Protein AF-A0A932CD15-F1 (afdb_monomer_lite)

Structure (mmCIF, N/CA/C/O backbone):
data_AF-A0A932CD15-F1
#
_entry.id   AF-A0A932CD15-F1
#
loop_
_atom_site.group_PDB
_atom_site.id
_atom_site.type_symbol
_atom_site.label_atom_id
_atom_site.label_alt_id
_atom_site.label_comp_id
_atom_site.label_asym_id
_atom_site.label_entity_id
_atom_site.label_seq_id
_atom_site.pdbx_PDB_ins_code
_atom_site.Cartn_x
_atom_site.Cartn_y
_atom_site.Cartn_z
_atom_site.occupancy
_atom_site.B_iso_or_equiv
_atom_site.auth_seq_id
_atom_site.auth_comp_id
_atom_site.auth_asym_id
_atom_site.auth_atom_id
_atom_site.pdbx_PDB_model_num
ATOM 1 N N . LEU A 1 1 ? 64.726 -9.327 -39.848 1.00 67.88 1 LEU A N 1
ATOM 2 C CA . LEU A 1 1 ? 63.959 -8.666 -38.763 1.00 67.88 1 LEU A CA 1
ATOM 3 C C . LEU A 1 1 ? 62.855 -7.753 -39.312 1.00 67.88 1 LEU A C 1
ATOM 5 O O . LEU A 1 1 ? 61.701 -8.029 -39.027 1.00 67.88 1 LEU A O 1
ATOM 9 N N . LEU A 1 2 ? 63.154 -6.769 -40.173 1.00 66.94 2 LEU A N 1
ATOM 10 C CA . LEU A 1 2 ? 62.148 -5.853 -40.757 1.00 66.94 2 LEU A CA 1
ATOM 11 C C . LEU A 1 2 ? 61.015 -6.560 -41.541 1.00 66.94 2 LEU A C 1
ATOM 13 O O . LEU A 1 2 ? 59.841 -6.285 -41.324 1.00 66.94 2 LEU A O 1
ATOM 17 N N . TRP A 1 3 ? 61.354 -7.533 -42.392 1.00 62.06 3 TRP A N 1
ATOM 18 C CA . TRP A 1 3 ? 60.381 -8.280 -43.210 1.00 62.06 3 TRP A CA 1
ATOM 19 C C . TRP A 1 3 ? 59.459 -9.218 -42.416 1.00 62.06 3 TRP A C 1
ATOM 21 O O . TRP A 1 3 ? 58.308 -9.437 -42.795 1.00 62.06 3 TRP A O 1
ATOM 31 N N . VAL A 1 4 ? 59.943 -9.732 -41.283 1.00 78.19 4 VAL A N 1
ATOM 32 C CA . VAL A 1 4 ? 59.133 -10.543 -40.361 1.00 78.19 4 VAL A CA 1
ATOM 33 C C . VAL A 1 4 ? 58.141 -9.644 -39.619 1.00 78.19 4 VAL A C 1
ATOM 35 O O . VAL A 1 4 ? 56.977 -10.004 -39.497 1.00 78.19 4 VAL A O 1
ATOM 38 N N . GLY A 1 5 ? 58.559 -8.434 -39.225 1.00 79.25 5 GLY A N 1
ATOM 39 C CA . GLY A 1 5 ? 57.670 -7.438 -38.617 1.00 79.25 5 GLY A CA 1
ATOM 40 C C . GLY A 1 5 ? 56.534 -6.994 -39.544 1.00 79.25 5 GLY A C 1
ATOM 41 O O . GLY A 1 5 ? 55.386 -6.939 -39.114 1.00 79.25 5 GLY A O 1
ATOM 42 N N . ILE A 1 6 ? 56.825 -6.762 -40.830 1.00 79.00 6 ILE A N 1
ATOM 43 C CA . ILE A 1 6 ? 55.806 -6.403 -41.835 1.00 79.00 6 ILE A CA 1
ATOM 44 C C . ILE A 1 6 ? 54.829 -7.564 -42.072 1.00 79.00 6 ILE A C 1
ATOM 46 O O . ILE A 1 6 ? 53.623 -7.345 -42.163 1.00 79.00 6 ILE A O 1
ATOM 50 N N . SER A 1 7 ? 55.327 -8.804 -42.110 1.00 78.81 7 SER A N 1
ATOM 51 C CA . SER A 1 7 ? 54.476 -9.989 -42.287 1.00 78.81 7 SER A CA 1
ATOM 52 C C . SER A 1 7 ? 53.546 -10.213 -41.088 1.00 78.81 7 SER A C 1
ATOM 54 O O . SER A 1 7 ? 52.372 -10.518 -41.273 1.00 78.81 7 SER A O 1
ATOM 56 N N . ILE A 1 8 ? 54.032 -9.988 -39.862 1.00 80.06 8 ILE A N 1
ATOM 57 C CA . ILE A 1 8 ? 53.209 -10.069 -38.645 1.00 80.06 8 ILE A CA 1
ATOM 58 C C . ILE A 1 8 ? 52.131 -8.975 -38.637 1.00 80.06 8 ILE A C 1
ATOM 60 O O . ILE A 1 8 ? 50.984 -9.256 -38.301 1.00 80.06 8 ILE A O 1
ATOM 64 N N . LEU A 1 9 ? 52.461 -7.753 -39.066 1.00 78.00 9 LEU A N 1
ATOM 65 C CA . LEU A 1 9 ? 51.501 -6.648 -39.178 1.00 78.00 9 LEU A CA 1
ATOM 66 C C . LEU A 1 9 ? 50.395 -6.920 -40.210 1.00 78.00 9 LEU A C 1
ATOM 68 O O . LEU A 1 9 ? 49.235 -6.610 -39.950 1.00 78.00 9 LEU A O 1
ATOM 72 N N . MET A 1 10 ? 50.733 -7.539 -41.344 1.00 81.06 10 MET A N 1
ATOM 73 C CA . MET A 1 10 ? 49.762 -7.909 -42.383 1.00 81.06 10 MET A CA 1
ATOM 74 C C . MET A 1 10 ? 48.844 -9.062 -41.949 1.00 81.06 10 MET A C 1
ATOM 76 O O . MET A 1 10 ? 47.661 -9.068 -42.275 1.00 81.06 10 MET A O 1
ATOM 80 N N . VAL A 1 11 ? 49.356 -10.027 -41.179 1.00 77.31 11 VAL A N 1
ATOM 81 C CA . VAL A 1 11 ? 48.524 -11.105 -40.618 1.00 77.31 11 VAL A CA 1
ATOM 82 C C . VAL A 1 11 ? 47.619 -10.572 -39.503 1.00 77.31 11 VAL A C 1
ATOM 84 O O . VAL A 1 11 ? 46.442 -10.919 -39.451 1.00 77.31 11 VAL A O 1
ATOM 87 N N . ALA A 1 12 ? 48.125 -9.679 -38.648 1.00 72.25 12 ALA A N 1
ATOM 88 C CA . ALA A 1 12 ? 47.328 -9.059 -37.593 1.00 72.25 12 ALA A CA 1
ATOM 89 C C . ALA A 1 12 ? 46.167 -8.219 -38.157 1.00 72.25 12 ALA A C 1
ATOM 91 O O . ALA A 1 12 ? 45.052 -8.304 -37.642 1.00 72.25 12 ALA A O 1
ATOM 92 N N . SER A 1 13 ? 46.384 -7.462 -39.240 1.00 72.44 13 SER A N 1
ATOM 93 C CA . SER A 1 13 ? 45.324 -6.657 -39.865 1.00 72.44 13 SER A CA 1
ATOM 94 C C . SER A 1 13 ? 44.217 -7.506 -40.506 1.00 72.44 13 SER A C 1
ATOM 96 O O . SER A 1 13 ? 43.048 -7.130 -40.434 1.00 72.44 13 SER A O 1
ATOM 98 N N . LEU A 1 14 ? 44.551 -8.680 -41.054 1.00 70.38 14 LEU A N 1
ATOM 99 C CA . LEU A 1 14 ? 43.571 -9.632 -41.594 1.00 70.38 14 LEU A CA 1
ATOM 100 C C . LEU A 1 14 ? 42.708 -10.282 -40.499 1.00 70.38 14 LEU A C 1
ATOM 102 O O . LEU A 1 14 ? 41.516 -10.495 -40.710 1.00 70.38 14 LEU A O 1
ATOM 106 N N . ILE A 1 15 ? 43.276 -10.555 -39.320 1.00 67.00 15 ILE A N 1
ATOM 107 C CA . ILE A 1 15 ? 42.542 -11.156 -38.193 1.00 67.00 15 ILE A CA 1
ATOM 108 C C . ILE A 1 15 ? 41.584 -10.139 -37.550 1.00 67.00 15 ILE A C 1
ATOM 110 O O . ILE A 1 15 ? 40.456 -10.488 -37.210 1.00 67.00 15 ILE A O 1
ATOM 114 N N . LEU A 1 16 ? 41.985 -8.867 -37.443 1.00 63.19 16 LEU A N 1
ATOM 115 C CA . LEU A 1 16 ? 41.126 -7.792 -36.924 1.00 63.19 16 LEU A CA 1
ATOM 116 C C . LEU A 1 16 ? 39.908 -7.511 -37.823 1.00 63.19 16 LEU A C 1
ATOM 118 O O . LEU A 1 16 ? 38.837 -7.193 -37.309 1.00 63.19 16 LEU A O 1
ATOM 122 N N . ALA A 1 17 ? 40.035 -7.675 -39.143 1.00 62.31 17 ALA A N 1
ATOM 123 C CA . ALA A 1 17 ? 38.922 -7.499 -40.081 1.00 62.31 17 ALA A CA 1
ATOM 124 C C . ALA A 1 17 ? 37.899 -8.655 -40.049 1.00 62.31 17 ALA A C 1
ATOM 126 O O . ALA A 1 17 ? 36.741 -8.457 -40.409 1.00 62.31 17 ALA A O 1
ATOM 127 N N . ALA A 1 18 ? 38.298 -9.848 -39.593 1.00 64.12 18 ALA A N 1
ATOM 128 C CA . ALA A 1 18 ? 37.438 -11.033 -39.546 1.00 64.12 18 ALA A CA 1
ATOM 129 C C . ALA A 1 18 ? 36.507 -11.088 -38.314 1.00 64.12 18 ALA A C 1
ATOM 131 O O . ALA A 1 18 ? 35.612 -11.928 -38.266 1.00 64.12 18 ALA A O 1
ATOM 132 N N . CYS A 1 19 ? 36.687 -10.191 -37.337 1.00 60.56 19 CYS A N 1
ATOM 133 C CA . CYS A 1 19 ? 35.921 -10.157 -36.085 1.00 60.56 19 CYS A CA 1
ATOM 134 C C . CYS A 1 19 ? 34.811 -9.087 -36.053 1.00 60.56 19 CYS A C 1
ATOM 136 O O . CYS A 1 19 ? 34.442 -8.626 -34.972 1.00 60.56 19 CYS A O 1
ATOM 138 N N . GLN 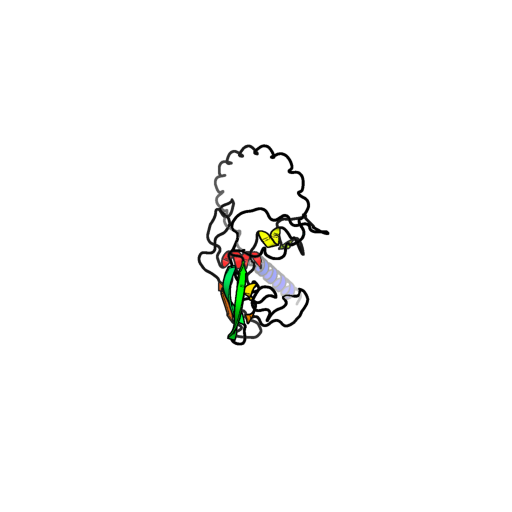A 1 20 ? 34.263 -8.665 -37.199 1.00 64.25 20 GLN A N 1
ATOM 139 C CA . GLN A 1 20 ? 33.062 -7.822 -37.175 1.00 64.25 20 GLN A CA 1
ATOM 140 C C . GLN A 1 20 ? 31.797 -8.664 -36.913 1.00 64.25 20 GLN A C 1
ATOM 142 O O . GLN A 1 20 ? 31.604 -9.688 -37.572 1.00 64.25 20 GLN A O 1
ATOM 147 N N . PRO A 1 21 ? 30.917 -8.248 -35.979 1.00 68.19 21 PRO A N 1
ATOM 148 C CA . PRO A 1 21 ? 29.608 -8.867 -35.795 1.00 68.19 21 PRO A CA 1
ATOM 149 C C . PRO A 1 21 ? 28.797 -8.813 -37.092 1.00 68.19 21 PRO A C 1
ATOM 151 O O . PRO A 1 21 ? 28.793 -7.795 -37.786 1.00 68.19 21 PRO A O 1
ATOM 154 N N . ALA A 1 22 ? 28.098 -9.904 -37.408 1.00 68.75 22 ALA A N 1
ATOM 155 C CA . ALA A 1 22 ? 27.220 -9.968 -38.569 1.00 68.75 22 ALA A CA 1
ATOM 156 C C . ALA A 1 22 ? 26.171 -8.833 -38.526 1.00 68.75 22 ALA A C 1
ATOM 158 O O . ALA A 1 22 ? 25.616 -8.569 -37.454 1.00 68.75 22 ALA A O 1
ATOM 159 N N . PRO A 1 23 ? 25.866 -8.171 -39.660 1.00 69.06 23 PRO A N 1
ATOM 160 C CA . PRO A 1 23 ? 24.809 -7.168 -39.719 1.00 69.06 23 PRO A CA 1
ATOM 161 C C . PRO A 1 23 ? 23.479 -7.761 -39.243 1.00 69.06 23 PRO A C 1
ATOM 163 O O . PRO A 1 23 ? 23.087 -8.844 -39.682 1.00 69.06 23 PRO A O 1
ATOM 166 N N . ALA A 1 24 ? 22.790 -7.053 -38.347 1.00 64.94 24 ALA A N 1
ATOM 167 C CA . ALA A 1 24 ? 21.469 -7.452 -37.878 1.00 64.94 24 ALA A CA 1
ATOM 168 C C . ALA A 1 24 ? 20.506 -7.611 -39.067 1.00 64.94 24 ALA A C 1
ATOM 170 O O . ALA A 1 24 ? 20.468 -6.769 -39.968 1.00 64.94 24 ALA A O 1
ATOM 171 N N . ALA A 1 25 ? 19.737 -8.703 -39.072 1.00 68.19 25 ALA A N 1
ATOM 172 C CA . ALA A 1 25 ? 18.739 -8.960 -40.101 1.00 68.19 25 ALA A CA 1
ATOM 173 C C . ALA A 1 25 ? 17.691 -7.825 -40.132 1.00 68.19 25 ALA A C 1
ATOM 175 O O . ALA A 1 25 ? 17.291 -7.341 -39.069 1.00 68.19 25 ALA A O 1
ATOM 176 N N . PRO A 1 26 ? 17.226 -7.399 -41.320 1.00 62.00 26 PRO A N 1
ATOM 177 C CA . PRO A 1 26 ? 16.212 -6.360 -41.433 1.00 62.00 26 PRO A CA 1
ATOM 178 C C . PRO A 1 26 ? 14.908 -6.824 -40.776 1.00 62.00 26 PRO A C 1
ATOM 180 O O . PRO A 1 26 ? 14.350 -7.864 -41.131 1.00 62.00 26 PRO A O 1
ATOM 183 N N . THR A 1 27 ? 14.415 -6.053 -39.809 1.00 62.97 27 THR A N 1
ATOM 18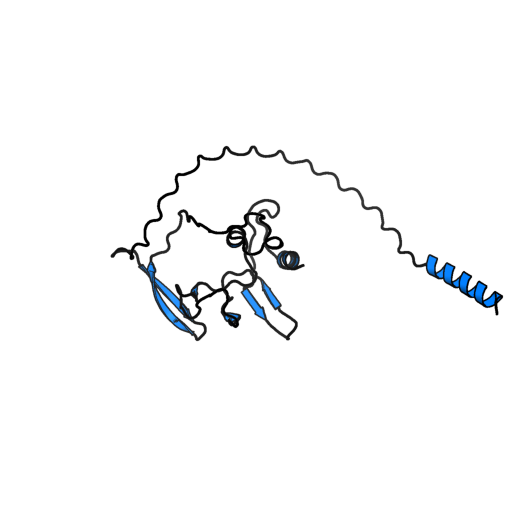4 C CA . THR A 1 27 ? 13.117 -6.303 -39.185 1.00 62.97 27 THR A CA 1
ATOM 185 C C . THR A 1 27 ? 11.995 -5.890 -40.136 1.00 62.97 27 THR A C 1
ATOM 187 O O . THR A 1 27 ? 12.070 -4.879 -40.835 1.00 62.97 27 THR A O 1
ATOM 190 N N . THR A 1 28 ? 10.944 -6.710 -40.200 1.00 65.06 28 THR A N 1
ATOM 191 C CA . THR A 1 28 ? 9.750 -6.409 -40.997 1.00 65.06 28 THR A CA 1
ATOM 192 C C . THR A 1 28 ? 9.012 -5.214 -40.376 1.00 65.06 28 THR A C 1
ATOM 194 O O . THR A 1 28 ? 8.753 -5.247 -39.171 1.00 65.06 28 THR A O 1
ATOM 197 N N . PRO A 1 29 ? 8.657 -4.171 -41.151 1.00 60.00 29 PRO A N 1
ATOM 198 C CA . PRO A 1 29 ? 7.899 -3.033 -40.639 1.00 60.00 29 PRO A CA 1
ATOM 199 C C . PRO A 1 29 ? 6.547 -3.488 -40.087 1.00 60.00 29 PRO A C 1
ATOM 201 O O . PRO A 1 29 ? 5.783 -4.164 -40.779 1.00 60.00 29 PRO A O 1
ATOM 204 N N . THR A 1 30 ? 6.232 -3.109 -38.852 1.00 64.44 30 THR A N 1
ATOM 205 C CA . THR A 1 30 ? 4.894 -3.309 -38.294 1.00 64.44 30 THR A CA 1
ATOM 206 C C . THR A 1 30 ? 3.920 -2.309 -38.915 1.00 64.44 30 THR A C 1
ATOM 208 O O . THR A 1 30 ? 4.236 -1.137 -39.123 1.00 64.44 30 THR A O 1
ATOM 211 N N . THR A 1 31 ? 2.722 -2.786 -39.258 1.00 67.31 31 THR A N 1
ATOM 212 C CA . THR A 1 31 ? 1.650 -1.954 -39.813 1.00 67.31 31 THR A CA 1
ATOM 213 C C . THR A 1 31 ? 1.227 -0.891 -38.788 1.00 67.31 31 THR A C 1
ATOM 215 O O . THR A 1 31 ? 0.937 -1.254 -37.646 1.00 67.31 31 THR A O 1
ATOM 218 N N . PRO A 1 32 ? 1.157 0.402 -39.162 1.00 59.84 32 PRO A N 1
ATOM 219 C CA . PRO A 1 32 ? 0.676 1.452 -38.270 1.00 59.84 32 PRO A CA 1
ATOM 220 C C . PRO A 1 32 ? -0.758 1.168 -37.818 1.00 59.84 32 PRO A C 1
ATOM 222 O O . PRO A 1 32 ? -1.641 0.930 -38.644 1.00 59.84 32 PRO A O 1
ATOM 225 N N . THR A 1 33 ? -1.003 1.203 -36.511 1.00 61.56 33 THR A N 1
ATOM 226 C CA . THR A 1 33 ? -2.360 1.130 -35.968 1.00 61.56 33 THR A CA 1
ATOM 227 C C . THR A 1 33 ? -3.099 2.442 -36.225 1.00 61.56 33 THR A C 1
ATOM 229 O O . THR A 1 33 ? -2.535 3.534 -36.142 1.00 61.56 33 THR A O 1
ATOM 232 N N . THR A 1 34 ? -4.381 2.338 -36.578 1.00 65.25 34 THR A N 1
ATOM 233 C CA . THR A 1 34 ? -5.249 3.494 -36.819 1.00 65.25 34 THR A CA 1
ATOM 234 C C . THR A 1 34 ? -5.393 4.325 -35.535 1.00 65.25 34 THR A C 1
ATOM 236 O O . THR A 1 34 ? -5.756 3.761 -34.501 1.00 65.25 34 THR A O 1
ATOM 239 N N . PRO A 1 35 ? -5.151 5.650 -35.571 1.00 57.97 35 PRO A N 1
ATOM 240 C CA . PRO A 1 35 ? -5.349 6.516 -34.414 1.00 57.97 35 PRO A CA 1
ATOM 241 C C . PRO A 1 35 ? -6.808 6.489 -33.952 1.00 57.97 35 PRO A C 1
ATOM 243 O O . PRO A 1 35 ? -7.724 6.718 -34.743 1.00 57.97 35 PRO A O 1
ATOM 246 N N . THR A 1 36 ? -7.038 6.237 -32.665 1.00 62.22 36 THR A N 1
ATOM 247 C CA . THR A 1 36 ? -8.366 6.380 -32.062 1.00 62.22 36 THR A CA 1
ATOM 248 C C . THR A 1 36 ? -8.741 7.856 -31.958 1.00 62.22 36 THR A C 1
ATOM 250 O O . THR A 1 36 ? -7.927 8.680 -31.541 1.00 62.22 36 THR A O 1
ATOM 253 N N . THR A 1 37 ? -9.983 8.188 -32.311 1.00 66.69 37 THR A N 1
ATOM 254 C CA . THR A 1 37 ? -10.531 9.547 -32.222 1.00 66.69 37 THR A CA 1
ATOM 255 C C . THR A 1 37 ? -10.437 10.088 -30.786 1.00 66.69 37 THR A C 1
ATOM 257 O O . THR A 1 37 ? -10.907 9.417 -29.865 1.00 66.69 37 THR A O 1
ATOM 260 N N . PRO A 1 38 ? -9.870 11.290 -30.567 1.00 61.38 38 PRO A N 1
ATOM 261 C CA . PRO A 1 38 ? -9.846 11.920 -29.251 1.00 61.38 38 PRO A CA 1
ATOM 262 C C . PRO A 1 38 ? -11.267 12.164 -28.737 1.00 61.38 38 PRO A C 1
ATOM 264 O O . PRO A 1 38 ? -12.105 12.727 -29.442 1.00 61.38 38 PRO A O 1
ATOM 267 N N . THR A 1 39 ? -11.543 11.770 -27.496 1.00 61.03 39 THR A N 1
ATOM 268 C CA . THR A 1 39 ? -12.798 12.125 -26.827 1.00 61.03 39 THR A CA 1
ATOM 269 C C . THR A 1 39 ? -12.815 13.616 -26.498 1.00 61.03 39 THR A C 1
ATOM 271 O O . THR A 1 39 ? -11.831 14.149 -25.983 1.00 61.03 39 THR A O 1
ATOM 274 N N . THR A 1 40 ? -13.938 14.283 -26.762 1.00 65.44 40 THR A N 1
ATOM 275 C CA . THR A 1 40 ? -14.152 15.696 -26.430 1.00 65.44 40 THR A CA 1
ATOM 276 C C . THR A 1 40 ? -13.951 15.939 -24.926 1.00 65.44 40 THR A C 1
ATOM 278 O O . THR A 1 40 ? -14.570 15.239 -24.121 1.00 65.44 40 THR A O 1
ATOM 281 N N . PRO A 1 41 ? -13.123 16.921 -24.519 1.00 56.16 41 PRO A N 1
ATOM 282 C CA . PRO A 1 41 ? -12.985 17.301 -23.118 1.00 56.16 41 PRO A CA 1
ATOM 283 C C . PRO A 1 41 ? -14.328 17.770 -22.558 1.00 56.16 41 PRO A C 1
ATOM 285 O O . PRO A 1 41 ? -14.987 18.633 -23.137 1.00 56.16 41 PRO A O 1
ATOM 288 N N . THR A 1 42 ? -14.740 17.214 -21.423 1.00 58.91 42 THR A N 1
ATOM 289 C CA . THR A 1 42 ? -15.903 17.707 -20.682 1.00 58.91 42 THR A CA 1
ATOM 290 C C . THR A 1 42 ? -15.620 19.097 -20.118 1.00 58.91 42 THR A C 1
ATOM 292 O O . THR A 1 42 ? -14.540 19.338 -19.578 1.00 58.91 42 THR A O 1
ATOM 295 N N . THR A 1 43 ? -16.602 19.996 -20.212 1.00 60.53 43 THR A N 1
ATOM 296 C CA . THR A 1 43 ? -16.552 21.352 -19.650 1.00 60.53 43 THR A CA 1
ATOM 297 C C . THR A 1 43 ? -16.151 21.320 -18.167 1.00 60.53 43 THR A C 1
ATOM 299 O O . THR A 1 43 ? -16.756 20.561 -17.405 1.00 60.53 43 THR A O 1
ATOM 302 N N . PRO A 1 44 ? -15.173 22.136 -17.726 1.00 55.44 44 PRO A N 1
ATOM 303 C CA . PRO A 1 44 ? -14.811 22.237 -16.317 1.00 55.44 44 PRO A CA 1
ATOM 304 C C . PRO A 1 44 ? -16.016 22.673 -15.482 1.00 55.44 44 PRO A C 1
ATOM 306 O O . PRO A 1 44 ? -16.653 23.687 -15.769 1.00 55.44 44 PRO A O 1
ATOM 309 N N . THR A 1 45 ? -16.329 21.917 -14.434 1.00 62.16 45 THR A N 1
ATOM 310 C CA . THR A 1 45 ? -17.314 2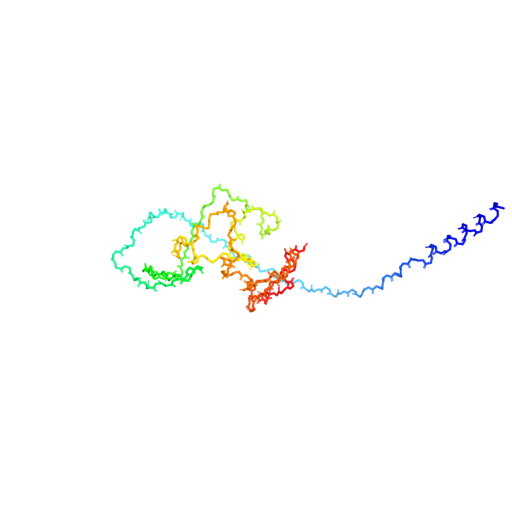2.331 -13.432 1.00 62.16 45 THR A CA 1
ATOM 311 C C . THR A 1 45 ? -16.830 23.587 -12.708 1.00 62.16 45 THR A C 1
ATOM 313 O O . THR A 1 45 ? -15.642 23.713 -12.407 1.00 62.16 45 THR A O 1
ATOM 316 N N . THR A 1 46 ? -17.754 24.500 -12.404 1.00 65.81 46 THR A N 1
ATOM 317 C CA . THR A 1 46 ? -17.511 25.738 -11.646 1.00 65.81 46 THR A CA 1
ATOM 318 C C . THR A 1 46 ? -16.685 25.498 -10.372 1.00 65.81 46 THR A C 1
ATOM 320 O O . THR A 1 46 ? -16.975 24.543 -9.644 1.00 65.81 46 THR A O 1
ATOM 323 N N . PRO A 1 47 ? -15.690 26.356 -10.059 1.00 57.72 47 PRO A N 1
ATOM 324 C CA . PRO A 1 47 ? -14.914 26.256 -8.827 1.00 57.72 47 PRO A CA 1
ATOM 325 C C . PRO A 1 47 ? -15.820 26.363 -7.599 1.00 57.72 47 PRO A C 1
ATOM 327 O O . PRO A 1 47 ? -16.597 27.308 -7.470 1.00 57.72 47 PRO A O 1
ATOM 330 N N . PHE A 1 48 ? -15.712 25.402 -6.683 1.00 53.00 48 PHE A N 1
ATOM 331 C CA . PHE A 1 48 ? -16.418 25.459 -5.407 1.00 53.00 48 PHE A CA 1
ATOM 332 C C . PHE A 1 48 ? -15.745 26.457 -4.465 1.00 53.00 48 PHE A C 1
ATOM 334 O O . PHE A 1 48 ? -14.519 26.492 -4.353 1.00 53.00 48 PHE A O 1
ATOM 341 N N . THR A 1 49 ? -16.554 27.233 -3.748 1.00 60.81 49 THR A N 1
ATOM 342 C CA . THR A 1 49 ? -16.091 28.106 -2.669 1.00 60.81 49 THR A CA 1
ATOM 343 C C . THR A 1 49 ? -15.499 27.246 -1.540 1.00 60.81 49 THR A C 1
ATOM 345 O O . THR A 1 49 ? -16.155 26.292 -1.112 1.00 60.81 49 THR A O 1
ATOM 348 N N . PRO A 1 50 ? -14.273 27.523 -1.057 1.00 52.84 50 PRO A N 1
ATOM 349 C CA . PRO A 1 50 ? -13.685 26.768 0.042 1.00 52.84 50 PRO A CA 1
ATOM 350 C C . PRO A 1 50 ? -14.521 26.947 1.313 1.00 52.84 50 PRO A C 1
ATOM 352 O O . PRO A 1 50 ? -14.759 28.065 1.765 1.00 52.84 50 PRO A O 1
ATOM 355 N N . VAL A 1 51 ? -14.973 25.830 1.882 1.00 53.41 51 VAL A N 1
ATOM 356 C CA . VAL A 1 51 ? -15.612 25.800 3.200 1.00 53.41 51 VAL A CA 1
ATOM 357 C C . VAL A 1 51 ? -14.559 26.016 4.282 1.00 53.41 51 VAL A C 1
ATOM 359 O O . VAL A 1 51 ? -13.482 25.419 4.242 1.00 53.41 51 VAL A O 1
ATOM 362 N N . THR A 1 52 ? -14.871 26.873 5.252 1.00 61.22 52 THR A N 1
ATOM 363 C CA . THR A 1 52 ? -14.042 27.089 6.440 1.00 61.22 52 THR A CA 1
ATOM 364 C C . THR A 1 52 ? -13.856 25.760 7.187 1.00 61.22 52 THR A C 1
ATOM 366 O O . THR A 1 52 ? -14.857 25.098 7.469 1.00 61.22 52 THR A O 1
ATOM 369 N N . PRO A 1 53 ? -12.616 25.347 7.517 1.00 43.47 53 PRO A N 1
ATOM 370 C CA . PRO A 1 53 ? -12.389 24.139 8.296 1.00 43.47 53 PRO A CA 1
ATOM 371 C C . PRO A 1 53 ? -13.034 24.288 9.674 1.00 43.47 53 PRO A C 1
ATOM 373 O O . PRO A 1 53 ? -12.734 25.219 10.421 1.00 43.47 53 PRO A O 1
ATOM 376 N N . THR A 1 54 ? -13.935 23.371 10.009 1.00 44.28 54 THR A N 1
ATOM 377 C CA . THR A 1 54 ? -14.499 23.266 11.353 1.00 44.28 54 THR A CA 1
ATOM 378 C C . THR A 1 54 ? -13.444 22.722 12.309 1.00 44.28 54 THR A C 1
ATOM 380 O O . THR A 1 54 ? -12.762 21.747 11.990 1.00 44.28 54 THR A O 1
ATOM 383 N N . THR A 1 55 ? -13.331 23.329 13.491 1.00 43.59 55 THR A N 1
ATOM 384 C CA . THR A 1 55 ? -12.540 22.809 14.614 1.00 43.59 55 THR A CA 1
ATOM 385 C C . THR A 1 55 ? -12.873 21.328 14.853 1.00 43.59 55 THR A C 1
ATOM 387 O O . THR A 1 55 ? -14.065 20.994 14.835 1.00 43.59 55 THR A O 1
ATOM 390 N N . PRO A 1 56 ? -11.879 20.443 15.092 1.00 44.12 56 PRO A N 1
ATOM 391 C CA . PRO A 1 56 ? -12.136 19.049 15.437 1.00 44.12 56 PRO A CA 1
ATOM 392 C C . PRO A 1 56 ? -13.075 19.010 16.636 1.00 44.12 56 PRO A C 1
ATOM 394 O O . PRO A 1 56 ? -12.741 19.477 17.725 1.00 44.12 56 PRO A O 1
ATOM 397 N N . THR A 1 57 ? -14.294 18.543 16.408 1.00 51.44 57 THR A N 1
ATOM 398 C CA . THR A 1 57 ? -15.290 18.450 17.464 1.00 51.44 57 THR A CA 1
ATOM 399 C C . THR A 1 57 ? -14.944 17.217 18.284 1.00 51.44 57 THR A C 1
ATOM 401 O O . THR A 1 57 ? -14.743 16.143 17.719 1.00 51.44 57 THR A O 1
ATOM 404 N N . THR A 1 58 ? -14.858 17.360 19.607 1.00 53.59 58 THR A N 1
ATOM 405 C CA . THR A 1 58 ? -14.905 16.216 20.527 1.00 53.59 58 THR A CA 1
ATOM 406 C C . THR A 1 58 ? -16.062 15.308 20.097 1.00 53.59 58 THR A C 1
ATOM 408 O O . THR A 1 58 ? -17.136 15.860 19.824 1.00 53.59 58 THR A O 1
ATOM 411 N N . PRO A 1 59 ? -15.883 13.972 20.007 1.00 55.97 59 PRO A N 1
ATOM 412 C CA . PRO A 1 59 ? -16.951 13.071 19.594 1.00 55.97 59 PRO A CA 1
ATOM 413 C C . PRO A 1 59 ? -18.225 13.396 20.367 1.00 55.97 59 PRO A C 1
ATOM 415 O O . PRO A 1 59 ? -18.218 13.432 21.602 1.00 55.97 59 PRO A O 1
ATOM 418 N N . ALA A 1 60 ? -19.296 13.717 19.642 1.00 53.44 60 ALA A N 1
ATOM 419 C CA . ALA A 1 60 ? -20.571 14.033 20.260 1.00 53.44 60 ALA A CA 1
ATOM 420 C C . ALA A 1 60 ? -21.011 12.832 21.107 1.00 53.44 60 ALA A C 1
ATOM 422 O O . ALA A 1 60 ? -20.941 11.686 20.654 1.00 53.44 60 ALA A O 1
ATOM 423 N N . ALA A 1 61 ? -21.455 13.086 22.339 1.00 47.47 61 ALA A N 1
ATOM 424 C CA . ALA A 1 61 ? -22.052 12.056 23.177 1.00 47.47 61 ALA A CA 1
ATOM 425 C C . ALA A 1 61 ? -23.221 11.414 22.405 1.00 47.47 61 ALA A C 1
ATOM 427 O O . ALA A 1 61 ? -24.215 12.083 22.129 1.00 47.47 61 ALA A O 1
ATOM 428 N N . GLY A 1 62 ? -23.063 10.147 22.002 1.00 56.75 62 GLY A N 1
ATOM 429 C CA . GLY A 1 62 ? -24.007 9.437 21.130 1.00 56.75 62 GLY A CA 1
ATOM 430 C C . GLY A 1 62 ? -23.472 9.033 19.749 1.00 56.75 62 GLY A C 1
ATOM 431 O O . GLY A 1 62 ? -24.249 8.526 18.947 1.00 56.75 62 GLY A O 1
ATOM 432 N N . ALA A 1 63 ? -22.183 9.230 19.446 1.00 62.44 63 ALA A N 1
ATOM 433 C CA . ALA A 1 63 ? -21.576 8.622 18.261 1.00 62.44 63 ALA A CA 1
ATOM 434 C C . ALA A 1 63 ? -21.695 7.086 18.323 1.00 62.44 63 ALA A C 1
ATOM 436 O O . ALA A 1 63 ? -21.409 6.484 19.359 1.00 62.44 63 ALA A O 1
ATOM 437 N N . ASP A 1 64 ? -22.102 6.454 17.219 1.00 84.31 64 ASP A N 1
ATOM 438 C CA . ASP A 1 64 ? -22.057 4.998 17.067 1.00 84.31 64 ASP A CA 1
ATOM 439 C C . ASP A 1 64 ? -20.595 4.546 17.159 1.00 84.31 64 ASP A C 1
ATOM 441 O O . ASP A 1 64 ? -19.829 4.664 16.198 1.00 84.31 64 ASP A O 1
ATOM 445 N N . MET A 1 65 ? -20.190 4.069 18.335 1.00 90.31 65 MET A N 1
ATOM 446 C CA . MET A 1 65 ? -18.834 3.590 18.578 1.00 90.31 65 MET A CA 1
ATOM 447 C C . MET A 1 65 ? -18.735 2.096 18.266 1.00 90.31 65 MET A C 1
ATOM 449 O O . MET A 1 65 ? -19.614 1.309 18.617 1.00 90.31 65 MET A O 1
ATOM 453 N N . VAL A 1 66 ? -17.629 1.689 17.657 1.00 92.50 66 VAL A N 1
ATOM 454 C CA . VAL A 1 66 ? -17.270 0.293 17.416 1.00 92.50 66 VAL A CA 1
ATOM 455 C C . VAL A 1 66 ? -16.074 -0.085 18.279 1.00 92.50 66 VAL A C 1
ATOM 457 O O . VAL A 1 66 ? -15.124 0.688 18.433 1.00 92.50 66 VAL A O 1
ATOM 460 N N . LYS A 1 67 ? -16.117 -1.291 18.848 1.00 93.75 67 LYS A N 1
ATOM 461 C CA . LYS A 1 67 ? -14.950 -1.873 19.503 1.00 93.75 67 LYS A CA 1
ATOM 462 C C . LYS A 1 67 ? -13.937 -2.252 18.424 1.00 93.75 67 LYS A C 1
ATOM 464 O O . LYS A 1 67 ? -14.244 -3.044 17.537 1.00 93.75 67 LYS A O 1
ATOM 469 N N . TRP A 1 68 ? -12.747 -1.680 18.511 1.00 93.88 68 TRP A N 1
ATOM 470 C CA . TRP A 1 68 ? -11.595 -2.011 17.687 1.00 93.88 68 TRP A CA 1
ATOM 471 C C . TRP A 1 68 ? -10.553 -2.733 18.538 1.00 93.88 68 TRP A C 1
ATOM 473 O O . TRP A 1 68 ? -10.319 -2.361 19.691 1.00 93.88 68 TRP A O 1
ATOM 483 N N . THR A 1 69 ? -9.916 -3.744 17.954 1.00 94.81 69 THR A N 1
ATOM 484 C CA . THR A 1 69 ? -8.867 -4.536 18.595 1.00 94.81 69 THR A CA 1
ATOM 485 C C . THR A 1 69 ? -7.655 -4.579 17.675 1.00 94.81 69 THR A C 1
ATOM 487 O O . THR A 1 69 ? -7.775 -4.971 16.516 1.00 94.81 69 THR A O 1
ATOM 490 N N . GLY A 1 70 ? -6.495 -4.200 18.203 1.00 93.00 70 GLY A N 1
ATOM 491 C CA . GLY A 1 70 ? -5.200 -4.305 17.537 1.00 93.00 70 GLY A CA 1
ATOM 492 C C . GLY A 1 70 ? -4.200 -5.084 18.385 1.00 93.00 70 GLY A C 1
ATOM 493 O O . GLY A 1 70 ? -4.418 -5.313 19.578 1.00 93.00 70 GLY A O 1
ATOM 494 N N . LYS A 1 71 ? -3.091 -5.493 17.771 1.00 93.19 71 LYS A N 1
ATOM 495 C CA . LYS A 1 71 ? -2.021 -6.247 18.429 1.00 93.19 71 LYS A CA 1
ATOM 496 C C . LYS A 1 71 ? -0.674 -5.589 18.139 1.00 93.19 71 LYS A C 1
ATOM 498 O O . LYS A 1 71 ? -0.334 -5.386 16.979 1.00 93.19 71 LYS A O 1
ATOM 503 N N . LYS A 1 72 ? 0.069 -5.270 19.199 1.00 91.44 72 LYS A N 1
ATOM 504 C CA . LYS A 1 72 ? 1.444 -4.755 19.126 1.00 91.44 72 LYS A CA 1
ATOM 505 C C . LYS A 1 72 ? 2.413 -5.821 18.619 1.00 91.44 72 LYS A C 1
ATOM 507 O O . LYS A 1 72 ? 2.081 -7.011 18.616 1.00 91.44 72 LYS A O 1
ATOM 512 N N . LEU A 1 73 ? 3.641 -5.420 18.283 1.00 88.31 73 LEU A N 1
ATOM 513 C CA . LEU A 1 73 ? 4.683 -6.368 17.867 1.00 88.31 73 LEU A CA 1
ATOM 514 C C . LEU A 1 73 ? 5.015 -7.417 18.946 1.00 88.31 73 LEU A C 1
ATOM 516 O O . LEU A 1 73 ? 5.173 -8.591 18.630 1.00 88.31 73 LEU A O 1
ATOM 520 N N . ASP A 1 74 ? 5.045 -7.014 20.220 1.00 90.75 74 ASP A N 1
ATOM 521 C CA . ASP A 1 74 ? 5.275 -7.906 21.373 1.00 90.75 74 ASP A CA 1
ATOM 522 C C . ASP A 1 74 ? 4.082 -8.831 21.694 1.00 90.75 74 ASP A C 1
ATOM 524 O O . ASP A 1 74 ? 4.137 -9.669 22.592 1.00 90.75 74 ASP A O 1
ATOM 528 N N . GLY A 1 75 ? 2.990 -8.682 20.947 1.00 91.88 75 GLY A N 1
ATOM 529 C CA . GLY A 1 75 ? 1.772 -9.454 21.080 1.00 91.88 75 GLY A CA 1
ATOM 530 C C . GLY A 1 75 ? 0.747 -8.914 22.071 1.00 91.88 75 GLY A C 1
ATOM 531 O O . GLY A 1 75 ? -0.339 -9.491 22.166 1.00 91.88 75 GLY A O 1
ATOM 532 N N . THR A 1 76 ? 1.033 -7.801 22.745 1.00 95.25 76 THR A N 1
ATOM 533 C CA . THR A 1 76 ? 0.077 -7.106 23.609 1.00 95.25 76 THR A CA 1
ATOM 534 C C . THR A 1 76 ? -1.142 -6.662 22.807 1.00 95.25 76 THR A C 1
ATOM 536 O O . THR A 1 76 ? -1.026 -6.004 21.770 1.00 95.25 76 THR A O 1
ATOM 539 N N . VAL A 1 77 ? -2.329 -6.988 23.312 1.00 96.31 77 VAL A N 1
ATOM 540 C CA . VAL A 1 77 ? -3.603 -6.590 22.708 1.00 96.31 77 VAL A CA 1
ATOM 541 C C . VAL A 1 77 ? -3.998 -5.201 23.202 1.00 96.31 77 VAL A C 1
ATOM 543 O O . VAL A 1 77 ? -3.939 -4.917 24.397 1.00 96.31 77 VAL A O 1
ATOM 546 N N . VAL A 1 78 ? -4.422 -4.341 22.280 1.00 95.69 78 VAL A N 1
ATOM 547 C CA . VAL A 1 78 ? -4.966 -3.012 22.575 1.00 95.69 78 VAL A CA 1
ATOM 548 C C . VAL A 1 78 ? -6.408 -2.969 22.097 1.00 95.69 78 VAL A C 1
ATOM 550 O O . VAL A 1 78 ? -6.690 -3.244 20.933 1.00 95.69 78 VAL A O 1
ATOM 553 N N . GLU A 1 79 ? -7.319 -2.591 22.988 1.00 95.75 79 GLU A N 1
ATOM 554 C CA . GLU A 1 79 ? -8.728 -2.393 22.663 1.00 95.75 79 GLU A CA 1
ATOM 555 C C . GLU A 1 79 ? -9.081 -0.911 22.772 1.00 95.75 79 GLU A C 1
ATOM 557 O O . GLU A 1 79 ? -8.707 -0.237 23.735 1.00 95.75 79 GLU A O 1
ATOM 562 N N . LYS A 1 80 ? -9.802 -0.395 21.777 1.00 91.50 80 LYS A N 1
ATOM 563 C CA . LYS A 1 80 ? -10.283 0.989 21.744 1.00 91.50 80 LYS A CA 1
ATOM 564 C C . LYS A 1 80 ? -11.743 1.021 21.316 1.00 91.50 80 LYS A C 1
ATOM 566 O O . LYS A 1 80 ? -12.183 0.194 20.524 1.00 91.50 80 LYS A O 1
ATOM 571 N N . MET A 1 81 ? -12.480 2.012 21.803 1.00 92.25 81 MET A N 1
ATOM 572 C CA . MET A 1 81 ? -13.763 2.388 21.214 1.00 92.25 81 MET A CA 1
ATOM 573 C C . MET A 1 81 ? -13.488 3.487 20.191 1.00 92.25 81 MET A C 1
ATOM 575 O O . MET A 1 81 ? -13.022 4.562 20.565 1.00 92.25 81 MET A O 1
ATOM 579 N N . LEU A 1 82 ? -13.742 3.211 18.915 1.00 89.44 82 LEU A N 1
ATOM 580 C CA . LEU A 1 82 ? -13.558 4.158 17.813 1.00 89.44 82 LEU A CA 1
ATOM 581 C C . LEU A 1 82 ? -14.913 4.550 17.234 1.00 89.44 82 LEU A C 1
ATOM 583 O O . LEU A 1 82 ? -15.859 3.772 17.309 1.00 89.44 82 LEU A O 1
ATOM 587 N N . GLU A 1 83 ? -15.019 5.734 16.636 1.00 90.06 83 GLU A N 1
ATOM 588 C CA . GLU A 1 83 ? -16.205 6.059 15.840 1.00 90.06 83 GLU A CA 1
ATOM 589 C C . GLU A 1 83 ? -16.353 5.051 14.696 1.00 90.06 83 GLU A C 1
ATOM 591 O O . GLU A 1 83 ? -15.368 4.622 14.087 1.00 90.06 83 GLU A O 1
ATOM 596 N N . LYS A 1 84 ? -17.594 4.685 14.377 1.00 90.44 84 LYS A N 1
ATOM 597 C CA . LYS A 1 84 ? -17.889 3.861 13.208 1.00 90.44 84 LYS A CA 1
ATOM 598 C C . LYS A 1 84 ? -17.292 4.496 11.936 1.00 90.44 84 LYS A C 1
ATOM 600 O O . LYS A 1 84 ? -17.458 5.705 11.737 1.00 90.44 84 LYS A O 1
ATOM 605 N N . PRO A 1 85 ? -16.647 3.706 11.050 1.00 88.56 85 PRO A N 1
ATOM 606 C CA . PRO A 1 85 ? -16.087 4.226 9.809 1.00 88.56 85 PRO A CA 1
ATOM 607 C C . PRO A 1 85 ? -17.138 4.959 8.971 1.00 88.56 85 PRO A C 1
ATOM 609 O O . PRO A 1 85 ? -18.232 4.445 8.723 1.00 88.56 85 PRO A O 1
ATOM 612 N N . LYS A 1 86 ? -16.792 6.169 8.527 1.00 89.12 86 LYS A N 1
ATOM 613 C CA . LYS A 1 86 ? -17.609 6.978 7.618 1.00 89.12 86 LYS A CA 1
ATOM 614 C C . LYS A 1 86 ? -17.119 6.732 6.195 1.00 89.12 86 LYS A C 1
ATOM 616 O O . LYS A 1 86 ? -15.964 7.008 5.885 1.00 89.12 86 LYS A O 1
ATOM 621 N N . TYR A 1 87 ? -17.998 6.212 5.345 1.00 90.69 87 TYR A N 1
ATOM 622 C CA . TYR A 1 87 ? -17.712 5.984 3.931 1.00 90.69 87 TYR A CA 1
ATOM 623 C C . TYR A 1 87 ? -18.317 7.104 3.086 1.00 90.69 87 TYR A C 1
ATOM 625 O O . TYR A 1 87 ? -19.472 7.482 3.280 1.00 90.69 87 TYR A O 1
ATOM 633 N N . GLY A 1 88 ? -17.541 7.605 2.126 1.00 92.06 88 GLY A N 1
ATOM 634 C CA . GLY A 1 88 ? -17.922 8.743 1.293 1.00 92.06 88 GLY A CA 1
ATOM 635 C C . GLY A 1 88 ? -17.620 10.096 1.943 1.00 92.06 88 GLY A C 1
ATOM 636 O O . GLY A 1 88 ? -17.509 10.227 3.160 1.00 92.06 88 GLY A O 1
ATOM 637 N N . GLY A 1 89 ? -17.452 11.115 1.103 1.00 92.12 89 GLY A N 1
ATOM 638 C CA . GLY A 1 89 ? -17.096 12.468 1.521 1.00 92.12 89 GLY A CA 1
ATOM 639 C C . GLY A 1 89 ? -15.968 13.053 0.680 1.00 92.12 89 GLY A C 1
ATOM 640 O O . GLY A 1 89 ? -15.547 12.477 -0.323 1.00 92.12 89 GLY A O 1
ATOM 641 N N . ARG A 1 90 ? -15.488 14.225 1.095 1.00 90.31 90 ARG A N 1
ATOM 642 C CA . ARG A 1 90 ? -14.358 14.914 0.472 1.00 90.31 90 ARG A CA 1
ATOM 643 C C . ARG A 1 90 ? -13.371 15.317 1.550 1.00 90.31 90 ARG A C 1
ATOM 645 O O . ARG A 1 90 ? -13.737 16.012 2.493 1.00 90.31 90 ARG A O 1
ATOM 652 N N . ILE A 1 91 ? -12.119 14.923 1.365 1.00 85.44 91 ILE A N 1
ATOM 653 C CA . ILE A 1 91 ? -11.003 15.432 2.155 1.00 85.44 91 ILE A CA 1
ATOM 654 C C . ILE A 1 91 ? -10.387 16.593 1.372 1.00 85.44 91 ILE A C 1
ATOM 656 O O . ILE A 1 91 ? -10.123 16.476 0.175 1.00 85.44 91 ILE A O 1
ATOM 660 N N . THR A 1 92 ? -10.187 17.727 2.043 1.00 87.12 92 THR A N 1
ATOM 661 C CA . THR A 1 92 ? -9.453 18.872 1.493 1.00 87.12 92 THR A CA 1
ATOM 662 C C . THR A 1 92 ? -8.127 18.968 2.226 1.00 87.12 92 THR A C 1
ATOM 664 O O . THR A 1 92 ? -8.100 19.235 3.424 1.00 87.12 92 THR A O 1
ATOM 667 N N . LEU A 1 93 ? -7.036 18.736 1.501 1.00 80.81 93 LEU A N 1
ATOM 668 C CA . LEU A 1 93 ? -5.676 18.811 2.025 1.00 80.81 93 LEU A CA 1
ATOM 669 C C . LEU A 1 93 ? -5.015 20.103 1.544 1.00 80.81 93 LEU A C 1
ATOM 671 O O . LEU A 1 93 ? -5.150 20.472 0.377 1.00 80.81 93 LEU A O 1
ATOM 675 N N . ALA A 1 94 ? -4.288 20.776 2.434 1.00 78.88 94 ALA A N 1
ATOM 676 C CA . ALA A 1 94 ? -3.527 21.978 2.122 1.00 78.88 94 ALA A CA 1
ATOM 677 C C . ALA A 1 94 ? -2.051 21.746 2.448 1.00 78.88 94 ALA A C 1
ATOM 679 O O . ALA A 1 94 ? -1.703 21.402 3.575 1.00 78.88 94 ALA A O 1
ATOM 680 N N . TRP A 1 95 ? -1.187 21.958 1.458 1.00 72.12 95 TRP A N 1
ATOM 681 C CA . TRP A 1 95 ? 0.259 21.807 1.593 1.00 72.12 95 TRP A CA 1
ATOM 682 C C . TRP A 1 95 ? 0.924 23.166 1.389 1.00 72.12 95 TRP A C 1
ATOM 684 O O . TRP A 1 95 ? 0.718 23.804 0.358 1.00 72.12 95 TRP A O 1
ATOM 694 N N . ALA A 1 96 ? 1.733 23.609 2.356 1.00 71.81 96 ALA A N 1
ATOM 695 C CA . ALA A 1 96 ? 2.419 24.907 2.288 1.00 71.81 96 ALA A CA 1
ATOM 696 C C . ALA A 1 96 ? 3.485 24.968 1.176 1.00 71.81 96 ALA A C 1
ATOM 698 O O . ALA A 1 96 ? 3.839 26.044 0.702 1.00 71.81 96 ALA A O 1
ATOM 699 N N . ARG A 1 97 ? 4.000 23.806 0.761 1.00 66.19 97 ARG A N 1
ATOM 700 C CA . ARG A 1 97 ? 5.010 23.652 -0.284 1.00 66.19 97 ARG A CA 1
ATOM 701 C C . ARG A 1 97 ? 4.674 22.390 -1.067 1.00 66.19 97 ARG A C 1
ATOM 703 O O . ARG A 1 97 ? 5.069 21.299 -0.679 1.00 66.19 97 ARG A O 1
ATOM 710 N N . ASN A 1 98 ? 3.882 22.542 -2.120 1.00 63.91 98 ASN A N 1
ATOM 711 C CA . ASN A 1 98 ? 3.681 21.481 -3.095 1.00 63.91 98 ASN A CA 1
ATOM 712 C C . ASN A 1 98 ? 4.562 21.798 -4.305 1.00 63.91 98 ASN A C 1
ATOM 714 O O . ASN A 1 98 ? 4.536 22.929 -4.792 1.00 63.91 98 ASN A O 1
ATOM 718 N N . TYR A 1 99 ? 5.327 20.821 -4.781 1.00 61.69 99 TYR A N 1
ATOM 719 C CA . TYR A 1 99 ? 6.028 20.897 -6.059 1.00 61.69 99 TYR A CA 1
ATOM 720 C C . TYR A 1 99 ? 5.236 20.075 -7.085 1.00 61.69 99 TYR A C 1
ATOM 722 O O . TYR A 1 99 ? 5.624 18.943 -7.369 1.00 61.69 99 TYR A O 1
ATOM 730 N N . PRO A 1 100 ? 4.116 20.587 -7.640 1.00 62.06 100 PRO A N 1
ATOM 731 C CA . PRO A 1 100 ? 3.334 19.883 -8.655 1.00 62.06 100 PRO A CA 1
ATOM 732 C C . PRO A 1 100 ? 4.054 19.936 -10.013 1.00 62.06 100 PRO A C 1
ATOM 734 O O . PRO A 1 100 ? 3.538 20.483 -10.982 1.00 62.06 100 PRO A O 1
ATOM 737 N N . GLY A 1 101 ? 5.290 19.446 -10.072 1.00 69.56 101 GLY A N 1
ATOM 738 C CA . GLY A 1 101 ? 6.098 19.457 -11.289 1.00 69.56 101 GLY A CA 1
ATOM 739 C C . GLY A 1 101 ? 5.923 18.207 -12.145 1.00 69.56 101 GLY A C 1
ATOM 740 O O . GLY A 1 101 ? 6.252 18.235 -13.325 1.00 69.56 101 GLY A O 1
ATOM 741 N N . THR A 1 102 ? 5.433 17.109 -11.566 1.00 79.31 102 THR A N 1
ATOM 742 C CA . THR A 1 102 ? 5.422 15.798 -12.225 1.00 79.31 102 THR A CA 1
ATOM 743 C C . THR A 1 102 ? 4.400 14.852 -11.588 1.00 79.31 102 THR A C 1
ATOM 745 O O . THR A 1 102 ? 3.995 15.053 -10.446 1.00 79.31 102 THR A O 1
ATOM 748 N N . PHE A 1 103 ? 3.985 13.826 -12.327 1.00 83.81 103 PHE A N 1
ATOM 749 C CA . PHE A 1 103 ? 3.245 12.661 -11.815 1.00 83.81 103 PHE A CA 1
ATOM 750 C C . PHE A 1 103 ? 4.129 11.410 -11.725 1.00 83.81 103 PHE A C 1
ATOM 752 O O . PHE A 1 103 ? 3.651 10.335 -11.383 1.00 83.81 103 PHE A O 1
ATOM 759 N N . ASP A 1 104 ? 5.412 11.565 -12.038 1.00 85.38 104 ASP A N 1
ATOM 760 C CA . ASP A 1 104 ? 6.431 10.532 -11.957 1.00 85.38 104 ASP A CA 1
ATOM 761 C C . ASP A 1 104 ? 7.264 10.753 -10.689 1.00 85.38 104 ASP A C 1
ATOM 763 O O . ASP A 1 104 ? 7.938 11.778 -10.537 1.00 85.38 104 ASP A O 1
ATOM 767 N N . GLU A 1 105 ? 7.173 9.806 -9.760 1.00 82.12 105 GLU A N 1
ATOM 768 C CA . GLU A 1 105 ? 7.855 9.845 -8.465 1.00 82.12 105 GLU A CA 1
ATOM 769 C C . GLU A 1 105 ? 9.375 9.718 -8.572 1.00 82.12 105 GLU A C 1
ATOM 771 O O . GLU A 1 105 ? 10.083 10.233 -7.707 1.00 82.12 105 GLU A O 1
ATOM 776 N N . SER A 1 106 ? 9.887 9.134 -9.659 1.00 83.38 106 SER A N 1
ATOM 777 C CA . SER A 1 106 ? 11.329 9.068 -9.913 1.00 83.38 106 SER A CA 1
ATOM 778 C C . SER A 1 106 ? 11.932 10.452 -10.189 1.00 83.38 106 SER A C 1
ATOM 780 O O . SER A 1 106 ? 13.119 10.684 -9.962 1.00 83.38 106 SER A O 1
ATOM 782 N N . LEU A 1 107 ? 11.102 11.406 -10.629 1.00 82.12 107 LEU A N 1
ATOM 783 C CA . LEU A 1 107 ? 11.523 12.746 -11.043 1.00 82.12 107 LEU A CA 1
ATOM 784 C C . LEU A 1 107 ? 11.311 13.821 -9.969 1.00 82.12 107 LEU A C 1
ATOM 786 O O . LEU A 1 107 ? 11.730 14.965 -10.164 1.00 82.12 107 LEU A O 1
ATOM 790 N N . ALA A 1 108 ? 10.653 13.507 -8.848 1.00 75.44 108 ALA A N 1
ATOM 791 C CA . ALA A 1 108 ? 10.426 14.479 -7.782 1.00 75.44 108 ALA A CA 1
ATOM 792 C C . ALA A 1 108 ? 10.431 13.872 -6.381 1.00 75.44 108 ALA A C 1
ATOM 794 O O . ALA A 1 108 ? 9.677 12.964 -6.048 1.00 75.44 108 ALA A O 1
ATOM 795 N N . PHE A 1 109 ? 11.202 14.507 -5.501 1.00 69.06 109 PHE A N 1
ATOM 796 C CA . PHE A 1 109 ? 11.190 14.213 -4.077 1.00 69.06 109 PHE A CA 1
ATOM 797 C C . PHE A 1 109 ? 10.006 14.912 -3.385 1.00 69.06 109 PHE A C 1
ATOM 799 O O . PHE A 1 109 ? 9.854 16.130 -3.491 1.00 69.06 109 PHE A O 1
ATOM 806 N N . ARG A 1 110 ? 9.205 14.150 -2.624 1.00 67.94 110 ARG A N 1
ATOM 807 C CA . ARG A 1 110 ? 8.068 14.627 -1.800 1.00 67.94 110 ARG A CA 1
ATOM 808 C C . ARG A 1 110 ? 6.943 15.302 -2.596 1.00 67.94 110 ARG A C 1
ATOM 810 O O . ARG A 1 110 ? 6.572 16.448 -2.336 1.00 67.94 110 ARG A O 1
ATOM 817 N N . ASN A 1 111 ? 6.360 14.558 -3.530 1.00 75.62 111 ASN A N 1
ATOM 818 C CA . ASN A 1 111 ? 5.141 14.961 -4.216 1.00 75.62 111 ASN A CA 1
ATOM 819 C C . ASN A 1 111 ? 3.909 14.379 -3.508 1.00 75.62 111 ASN A C 1
ATOM 821 O O . ASN A 1 111 ? 3.693 13.171 -3.496 1.00 75.62 111 ASN A O 1
ATOM 825 N N . ALA A 1 112 ? 3.088 15.248 -2.917 1.00 74.88 112 ALA A N 1
ATOM 826 C CA . ALA A 1 112 ? 1.904 14.819 -2.175 1.00 74.88 112 ALA A CA 1
ATOM 827 C C . ALA A 1 112 ? 0.859 14.128 -3.065 1.00 74.88 112 ALA A C 1
ATOM 829 O O . ALA A 1 112 ? 0.043 13.369 -2.563 1.00 74.88 112 ALA A O 1
ATOM 830 N N . ILE A 1 113 ? 0.851 14.393 -4.375 1.00 77.81 113 ILE A N 1
ATOM 831 C CA . ILE A 1 113 ? -0.136 13.811 -5.288 1.00 77.81 113 ILE A CA 1
ATOM 832 C C . ILE A 1 113 ? 0.190 12.339 -5.5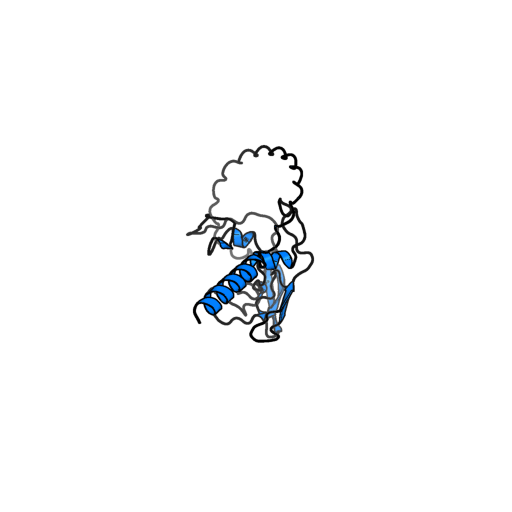56 1.00 77.81 113 ILE A C 1
ATOM 834 O O . ILE A 1 113 ? -0.705 11.500 -5.465 1.00 77.81 113 ILE A O 1
ATOM 838 N N . THR A 1 114 ? 1.460 12.016 -5.819 1.00 81.81 114 THR A N 1
ATOM 839 C CA . THR A 1 114 ? 1.880 10.643 -6.139 1.00 81.81 114 THR A CA 1
ATOM 840 C C . THR A 1 114 ? 1.719 9.702 -4.944 1.00 81.81 114 THR A C 1
ATOM 842 O O . THR A 1 114 ? 1.344 8.550 -5.133 1.00 81.81 114 THR A O 1
ATOM 845 N N . GLN A 1 115 ? 1.854 10.207 -3.711 1.00 79.25 115 GLN A N 1
ATOM 846 C CA . GLN A 1 115 ? 1.617 9.436 -2.478 1.00 79.25 115 GLN A CA 1
ATOM 847 C C . GLN A 1 115 ? 0.194 8.871 -2.346 1.00 79.25 115 GLN A C 1
ATOM 849 O O . GLN A 1 115 ? 0.001 7.874 -1.663 1.00 79.25 115 GLN A O 1
ATOM 854 N N . TYR A 1 116 ? -0.808 9.497 -2.969 1.00 82.31 116 TYR A N 1
ATOM 855 C CA . TYR A 1 116 ? -2.192 8.999 -2.947 1.00 82.31 116 TYR A CA 1
ATOM 856 C C . TYR A 1 116 ? -2.563 8.184 -4.191 1.00 82.31 116 TYR A C 1
ATOM 858 O O . TYR A 1 116 ? -3.665 7.642 -4.259 1.00 82.31 116 TYR A O 1
ATOM 866 N N . GLN A 1 117 ? -1.694 8.158 -5.201 1.00 85.06 117 GLN A N 1
ATOM 867 C CA . GLN A 1 117 ? -1.939 7.482 -6.476 1.00 85.06 117 GLN A CA 1
ATOM 868 C C . GLN A 1 117 ? -1.199 6.153 -6.574 1.00 85.06 117 GLN A C 1
ATOM 870 O O . GLN A 1 117 ? -1.719 5.217 -7.180 1.00 85.06 117 GLN A O 1
ATOM 875 N N . ASN A 1 118 ? -0.006 6.092 -5.991 1.00 88.19 118 ASN A N 1
ATOM 876 C CA . ASN A 1 118 ? 0.913 4.977 -6.120 1.00 88.19 118 ASN A CA 1
ATOM 877 C C . ASN A 1 118 ? 0.956 4.167 -4.821 1.00 88.19 118 ASN A C 1
ATOM 879 O O . ASN A 1 118 ? 0.571 4.643 -3.754 1.00 88.19 118 ASN A O 1
ATOM 883 N N . ALA A 1 119 ? 1.433 2.933 -4.932 1.00 90.19 119 ALA A N 1
ATOM 884 C CA . ALA A 1 119 ? 1.708 2.057 -3.804 1.00 90.19 119 ALA A CA 1
ATOM 885 C C . ALA A 1 119 ? 3.189 1.676 -3.833 1.00 90.19 119 ALA A C 1
ATOM 887 O O . ALA A 1 119 ? 3.780 1.561 -4.907 1.00 90.19 119 ALA A O 1
ATOM 888 N N . ILE A 1 120 ? 3.781 1.470 -2.660 1.00 90.19 120 ILE A N 1
ATOM 889 C CA . ILE A 1 120 ? 5.180 1.060 -2.523 1.00 90.19 120 ILE A CA 1
ATOM 890 C C . ILE A 1 120 ? 5.272 -0.411 -2.127 1.00 90.19 120 ILE A C 1
ATOM 892 O O . ILE A 1 120 ? 4.312 -1.001 -1.629 1.00 90.19 120 ILE A O 1
ATOM 896 N N . LEU A 1 121 ? 6.443 -1.017 -2.336 1.00 92.12 121 LEU A N 1
ATOM 897 C CA . LEU A 1 121 ? 6.684 -2.415 -1.968 1.00 92.12 121 LEU A CA 1
ATOM 898 C C . LEU A 1 121 ? 6.446 -2.661 -0.477 1.00 92.12 121 LEU A C 1
ATOM 900 O O . LEU A 1 121 ? 5.852 -3.671 -0.116 1.00 92.12 121 LEU A O 1
ATOM 904 N N . MET A 1 122 ? 6.860 -1.723 0.371 1.00 88.81 122 MET A N 1
ATOM 905 C CA . MET A 1 122 ? 6.840 -1.883 1.820 1.00 88.81 122 MET A CA 1
ATOM 906 C C . MET A 1 122 ? 6.204 -0.676 2.478 1.00 88.81 122 MET A C 1
ATOM 908 O O . MET A 1 122 ? 6.820 0.383 2.561 1.00 88.81 122 MET A O 1
ATOM 912 N N . GLU A 1 123 ? 4.982 -0.849 2.958 1.00 87.06 123 GLU A N 1
ATOM 913 C CA . GLU A 1 123 ? 4.221 0.210 3.611 1.00 87.06 123 GLU A CA 1
ATOM 914 C C . GLU A 1 123 ? 4.129 -0.076 5.109 1.00 87.06 123 GLU A C 1
ATOM 916 O O . GLU A 1 123 ? 3.883 -1.207 5.537 1.00 87.06 123 GLU A O 1
ATOM 921 N N . ALA A 1 124 ? 4.305 0.967 5.915 1.00 85.81 124 ALA A N 1
ATOM 922 C CA . ALA A 1 124 ? 4.098 0.893 7.350 1.00 85.81 124 ALA A CA 1
ATOM 923 C C . ALA A 1 124 ? 2.668 0.439 7.700 1.00 85.81 124 ALA A C 1
ATOM 925 O O . ALA A 1 124 ? 1.686 0.916 7.132 1.00 85.81 124 ALA A O 1
ATOM 926 N N . ASP A 1 125 ? 2.534 -0.429 8.701 1.00 87.44 125 ASP A N 1
ATOM 927 C CA . ASP A 1 125 ? 1.232 -0.770 9.275 1.00 87.44 125 ASP A CA 1
ATOM 928 C C . ASP A 1 125 ? 0.697 0.395 10.127 1.00 87.44 125 ASP A C 1
ATOM 930 O O . ASP A 1 125 ? 0.944 0.500 11.329 1.00 87.44 125 ASP A O 1
ATOM 934 N N . TYR A 1 126 ? -0.092 1.281 9.516 1.00 84.94 126 TYR A N 1
ATOM 935 C CA . TYR A 1 126 ? -0.691 2.432 10.203 1.00 84.94 126 TYR A CA 1
ATOM 936 C C . TYR A 1 126 ? -1.520 2.064 11.441 1.00 84.94 126 TYR A C 1
ATOM 938 O O . TYR A 1 126 ? -1.697 2.909 12.328 1.00 84.94 126 TYR A O 1
ATOM 946 N N . THR A 1 127 ? -1.997 0.818 11.559 1.00 88.62 127 THR A N 1
ATOM 947 C CA . THR A 1 127 ? -2.716 0.351 12.754 1.00 88.62 127 THR A CA 1
ATOM 948 C C . THR A 1 127 ? -1.815 0.235 13.984 1.00 88.62 127 THR A C 1
ATOM 950 O O . THR A 1 127 ? -2.317 0.093 15.100 1.00 88.62 127 THR A O 1
ATOM 953 N N . ARG A 1 128 ? -0.499 0.389 13.812 1.00 87.62 128 ARG A N 1
ATOM 954 C CA . ARG A 1 128 ? 0.490 0.463 14.894 1.00 87.62 128 ARG A CA 1
ATOM 955 C C . ARG A 1 128 ? 0.879 1.874 15.306 1.00 87.62 128 ARG A C 1
ATOM 957 O O . ARG A 1 128 ? 1.563 2.081 16.308 1.00 87.62 128 ARG A O 1
ATOM 964 N N . GLY A 1 129 ? 0.379 2.859 14.564 1.00 86.56 129 GLY A N 1
ATOM 965 C CA . GLY A 1 129 ? 0.611 4.271 14.818 1.00 86.56 129 GLY A CA 1
ATOM 966 C C . GLY A 1 129 ? -0.057 4.760 16.103 1.00 86.56 129 GLY A C 1
ATOM 967 O O . GLY A 1 129 ? -0.804 4.036 16.763 1.00 86.56 129 GLY A O 1
ATOM 968 N N . LEU A 1 130 ? 0.120 6.047 16.411 1.00 83.69 130 LEU A N 1
ATOM 969 C CA . LEU A 1 130 ? -0.476 6.707 17.586 1.00 83.69 130 LEU A CA 1
ATOM 970 C C . LEU A 1 130 ? -2.005 6.532 17.682 1.00 83.69 130 LEU A C 1
ATOM 972 O O . LEU A 1 130 ? -2.560 6.394 18.774 1.00 83.69 130 LEU A O 1
ATOM 976 N N . MET A 1 131 ? -2.692 6.512 16.536 1.00 82.00 131 MET A N 1
ATOM 977 C CA . MET A 1 131 ? -4.145 6.309 16.480 1.00 82.00 131 MET A CA 1
ATOM 978 C C . MET A 1 131 ? -4.544 4.836 16.656 1.00 82.00 131 MET A C 1
ATOM 980 O O . MET A 1 131 ? -5.635 4.555 17.151 1.00 82.00 131 MET A O 1
ATOM 984 N N . GLY A 1 132 ? -3.640 3.906 16.354 1.00 88.88 132 GLY A N 1
ATOM 985 C CA . GLY A 1 132 ? -3.808 2.463 16.492 1.00 88.88 132 GLY A CA 1
ATOM 986 C C . GLY A 1 132 ? -3.253 1.920 17.814 1.00 88.88 132 GLY A C 1
ATOM 987 O O . GLY A 1 132 ? -3.671 2.373 18.878 1.00 88.88 132 GLY A O 1
ATOM 988 N N . THR A 1 133 ? -2.340 0.948 17.804 1.00 90.69 133 THR A N 1
ATOM 989 C CA . THR A 1 133 ? -1.778 0.363 19.041 1.00 90.69 133 THR A CA 1
ATOM 990 C C . THR A 1 133 ? -0.757 1.254 19.753 1.00 90.69 133 THR A C 1
ATOM 992 O O . THR A 1 133 ? -0.520 1.059 20.949 1.00 90.69 133 THR A O 1
ATOM 995 N N . GLY A 1 134 ? -0.198 2.254 19.065 1.00 88.19 134 GLY A N 1
ATOM 996 C CA . GLY A 1 134 ? 0.705 3.257 19.634 1.00 88.19 134 GLY A CA 1
ATOM 997 C C . GLY A 1 134 ? 2.085 2.732 20.036 1.00 88.19 134 GLY A C 1
ATOM 998 O O . GLY A 1 134 ? 2.784 3.404 20.787 1.00 88.19 134 GLY A O 1
ATOM 999 N N . ASP A 1 135 ? 2.474 1.541 19.582 1.00 87.00 135 ASP A N 1
ATOM 1000 C CA . ASP A 1 135 ? 3.835 1.012 19.724 1.00 87.00 135 ASP A CA 1
ATOM 1001 C C . ASP A 1 135 ? 4.811 1.627 18.714 1.00 87.00 135 ASP A C 1
ATOM 1003 O O . ASP A 1 135 ? 6.020 1.547 18.919 1.00 87.00 135 ASP A O 1
ATOM 1007 N N . MET A 1 136 ? 4.299 2.323 17.692 1.00 79.25 136 MET A N 1
ATOM 1008 C CA . MET A 1 136 ? 5.092 3.110 16.752 1.00 79.25 136 MET A CA 1
ATOM 1009 C C . MET A 1 136 ? 4.572 4.537 16.611 1.00 79.25 136 MET A C 1
ATOM 1011 O O . MET A 1 136 ? 3.377 4.789 16.464 1.00 79.25 136 MET A O 1
ATOM 1015 N N . ALA A 1 137 ? 5.495 5.500 16.620 1.00 73.38 137 ALA A N 1
ATOM 1016 C CA . ALA A 1 137 ? 5.166 6.912 16.437 1.00 73.38 137 ALA A CA 1
ATOM 1017 C C . ALA A 1 137 ? 5.143 7.348 14.958 1.00 73.38 137 ALA A C 1
ATOM 1019 O O . ALA A 1 137 ? 4.588 8.403 14.666 1.00 73.38 137 ALA A O 1
ATOM 1020 N N . TYR A 1 138 ? 5.741 6.561 14.048 1.00 71.94 138 TYR A N 1
ATOM 1021 C CA . TYR A 1 138 ? 5.918 6.881 12.618 1.00 71.94 138 TYR A CA 1
ATOM 1022 C C . TYR A 1 138 ? 6.401 8.318 12.369 1.00 71.94 138 TYR A C 1
ATOM 1024 O O . TYR A 1 138 ? 5.900 9.038 11.506 1.00 71.94 138 TYR A O 1
ATOM 1032 N N . LEU A 1 139 ? 7.378 8.755 13.164 1.00 70.56 139 LEU A N 1
ATOM 1033 C CA . LEU A 1 139 ? 8.043 10.030 12.939 1.00 70.56 139 LEU A CA 1
ATOM 1034 C C . LEU A 1 139 ? 9.066 9.841 11.818 1.00 70.56 139 LEU A C 1
ATOM 1036 O O . LEU A 1 139 ? 9.934 8.978 11.915 1.00 70.56 139 LEU A O 1
ATOM 1040 N N . TRP A 1 140 ? 8.944 10.667 10.779 1.00 58.59 140 TRP A N 1
ATOM 1041 C CA . TRP A 1 140 ? 9.664 10.590 9.501 1.00 58.59 140 TRP A CA 1
ATOM 1042 C C . TRP A 1 140 ? 11.186 10.388 9.587 1.00 58.59 140 TRP A C 1
ATOM 1044 O O . TRP A 1 140 ? 11.762 9.847 8.650 1.00 58.59 140 TRP A O 1
ATOM 1054 N N . ASP A 1 141 ? 11.821 10.798 10.687 1.00 55.38 141 ASP A N 1
ATOM 1055 C CA . ASP A 1 141 ? 13.279 10.841 10.838 1.00 55.38 141 ASP A CA 1
ATOM 1056 C C . ASP A 1 141 ? 13.797 9.999 12.021 1.00 55.38 141 ASP A C 1
ATOM 1058 O O . ASP A 1 141 ? 14.892 10.251 12.524 1.00 55.38 141 ASP A O 1
ATOM 1062 N N . LEU A 1 142 ? 13.032 9.015 12.510 1.00 54.84 142 LEU A N 1
ATOM 1063 C CA . LEU A 1 142 ? 13.548 8.075 13.510 1.00 54.84 142 LEU A CA 1
ATOM 1064 C C . LEU A 1 142 ? 14.240 6.882 12.820 1.00 54.84 142 LEU A C 1
ATOM 1066 O O . LEU A 1 142 ? 13.560 6.029 12.248 1.00 54.84 142 LEU A O 1
ATOM 1070 N N . PRO A 1 143 ? 15.584 6.777 12.858 1.00 47.75 143 PRO A N 1
ATOM 1071 C CA . PRO A 1 143 ? 16.271 5.596 12.350 1.00 47.75 143 PRO A CA 1
ATOM 1072 C C . PRO A 1 143 ? 15.967 4.362 13.217 1.00 47.75 143 PRO A C 1
ATOM 1074 O O . PRO A 1 143 ? 15.837 4.464 14.436 1.00 47.75 143 PRO A O 1
ATOM 1077 N N . GLY A 1 144 ? 15.937 3.178 12.592 1.00 57.03 144 GLY A N 1
ATOM 1078 C CA . GLY A 1 144 ? 16.025 1.893 13.306 1.00 57.03 144 GLY A CA 1
ATOM 1079 C C . GLY A 1 144 ? 14.708 1.167 13.595 1.00 57.03 144 GLY A C 1
ATOM 1080 O O . GLY A 1 144 ? 14.643 0.370 14.528 1.00 57.03 144 GLY A O 1
ATOM 1081 N N . HIS A 1 145 ? 13.653 1.410 12.823 1.00 69.38 145 HIS A N 1
ATOM 1082 C CA . HIS A 1 145 ? 12.427 0.622 12.938 1.00 69.38 145 HIS A CA 1
ATOM 1083 C C . HIS A 1 145 ? 12.619 -0.792 12.377 1.00 69.38 145 HIS A C 1
ATOM 1085 O O . HIS A 1 145 ? 13.127 -0.945 11.267 1.00 69.38 145 HIS A O 1
ATOM 1091 N N . SER A 1 146 ? 12.213 -1.818 13.142 1.00 78.56 146 SER A N 1
ATOM 1092 C CA . SER A 1 146 ? 12.198 -3.200 12.642 1.00 78.56 146 SER A CA 1
ATOM 1093 C C . SER A 1 146 ? 11.365 -3.275 11.367 1.00 78.56 146 SER A C 1
ATOM 1095 O O . SER A 1 146 ? 10.320 -2.623 11.264 1.00 78.56 146 SER A O 1
ATOM 1097 N N . MET A 1 147 ? 11.794 -4.115 10.427 1.00 80.12 147 MET A N 1
ATOM 1098 C CA . MET A 1 147 ? 11.032 -4.365 9.212 1.00 80.12 147 MET A CA 1
ATOM 1099 C C . MET A 1 147 ? 9.648 -4.954 9.521 1.00 80.12 147 MET A C 1
ATOM 1101 O O . MET A 1 147 ? 8.709 -4.731 8.770 1.00 80.12 147 MET A O 1
ATOM 1105 N N . ASP A 1 148 ? 9.473 -5.586 10.684 1.00 83.25 148 ASP A N 1
ATOM 1106 C CA . ASP A 1 148 ? 8.189 -6.132 11.147 1.00 83.25 148 ASP A CA 1
ATOM 1107 C C . ASP A 1 148 ? 7.067 -5.086 11.298 1.00 83.25 148 ASP A C 1
ATOM 1109 O O . ASP A 1 148 ? 5.908 -5.451 11.485 1.00 83.25 148 ASP A O 1
ATOM 1113 N N . TYR A 1 149 ? 7.392 -3.788 11.249 1.00 85.94 149 TYR A N 1
ATOM 1114 C CA . TYR A 1 149 ? 6.415 -2.694 11.236 1.00 85.94 149 TYR A CA 1
ATOM 1115 C C . TYR A 1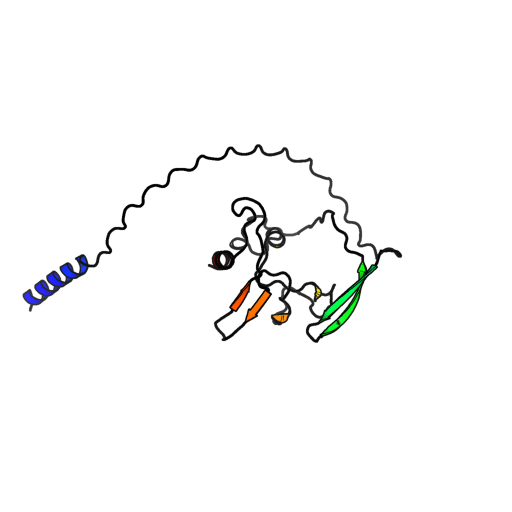 149 ? 5.946 -2.287 9.830 1.00 85.94 149 TYR A C 1
ATOM 1117 O O . TYR A 1 149 ? 5.071 -1.426 9.722 1.00 85.94 149 TYR A O 1
ATOM 1125 N N . TYR A 1 150 ? 6.517 -2.879 8.778 1.00 84.88 150 TYR A N 1
ATOM 1126 C CA . TYR A 1 150 ? 6.236 -2.593 7.364 1.00 84.88 150 TYR A CA 1
ATOM 1127 C C . TYR A 1 150 ? 5.371 -3.669 6.697 1.00 84.88 150 TYR A C 1
ATOM 1129 O O . TYR A 1 150 ? 5.388 -3.846 5.481 1.00 84.88 150 TYR A O 1
ATOM 1137 N N . ASN A 1 151 ? 4.610 -4.414 7.499 1.00 80.81 151 ASN A N 1
ATOM 1138 C CA . ASN A 1 151 ? 3.678 -5.443 7.043 1.00 80.81 151 ASN A CA 1
ATOM 1139 C C . ASN A 1 151 ? 2.270 -4.880 6.768 1.00 80.81 151 ASN A C 1
ATOM 1141 O O . ASN A 1 151 ? 1.281 -5.598 6.922 1.00 80.81 151 ASN A O 1
ATOM 1145 N N . GLY A 1 152 ? 2.179 -3.594 6.413 1.00 84.19 152 GLY A N 1
ATOM 1146 C CA . GLY A 1 152 ? 0.928 -2.937 6.058 1.00 84.19 152 GLY A CA 1
ATOM 1147 C C . GLY A 1 152 ? 0.421 -3.340 4.669 1.00 84.19 152 GLY A C 1
ATOM 1148 O O . GLY A 1 152 ? 0.732 -4.405 4.128 1.00 84.19 152 GLY A O 1
ATOM 1149 N N . ASP A 1 153 ? -0.342 -2.446 4.047 1.00 85.00 153 ASP A N 1
ATOM 1150 C CA . ASP A 1 153 ? -0.970 -2.672 2.737 1.00 85.00 153 ASP A CA 1
ATOM 1151 C C . ASP A 1 153 ? -0.020 -2.399 1.548 1.00 85.00 153 ASP A C 1
ATOM 1153 O O . ASP A 1 153 ? -0.455 -2.015 0.462 1.00 85.00 153 ASP A O 1
ATOM 1157 N N . GLY A 1 154 ? 1.289 -2.601 1.742 1.00 91.75 154 GLY A N 1
ATOM 1158 C CA . GLY A 1 154 ? 2.297 -2.507 0.682 1.00 91.75 154 GLY A CA 1
ATOM 1159 C C . GLY A 1 154 ? 2.147 -3.608 -0.373 1.00 91.75 154 GLY A C 1
ATOM 1160 O O . GLY A 1 154 ? 1.409 -4.578 -0.188 1.00 91.75 154 GLY A O 1
ATOM 1161 N N . LEU A 1 155 ? 2.858 -3.472 -1.494 1.00 95.12 155 LEU A N 1
ATOM 1162 C CA . LEU A 1 155 ? 2.785 -4.413 -2.621 1.00 95.12 155 LEU A CA 1
ATOM 1163 C C . LEU A 1 155 ? 3.480 -5.761 -2.345 1.00 95.12 155 LEU A C 1
ATOM 1165 O O . LEU A 1 155 ? 3.156 -6.758 -2.995 1.00 95.12 155 LEU A O 1
ATOM 1169 N N . ALA A 1 156 ? 4.401 -5.819 -1.381 1.00 94.38 156 ALA A N 1
ATOM 1170 C CA . ALA A 1 156 ? 4.951 -7.060 -0.844 1.00 94.38 156 ALA A CA 1
ATOM 1171 C C . ALA A 1 156 ? 4.214 -7.462 0.445 1.00 94.38 156 ALA A C 1
ATOM 1173 O O . ALA A 1 156 ? 3.893 -6.623 1.283 1.00 94.38 156 ALA A O 1
ATOM 1174 N N . GLU A 1 157 ? 3.948 -8.756 0.612 1.00 92.00 157 GLU A N 1
ATOM 1175 C CA . GLU A 1 157 ? 3.298 -9.309 1.810 1.00 92.00 157 GLU A CA 1
ATOM 1176 C C . GLU A 1 157 ? 4.284 -9.890 2.825 1.00 92.00 157 GLU A C 1
ATOM 1178 O O . GLU A 1 157 ? 3.964 -9.978 4.010 1.00 92.00 157 GLU A O 1
ATOM 1183 N N . SER A 1 158 ? 5.477 -10.289 2.381 1.00 91.75 158 SER A N 1
ATOM 1184 C CA . SER A 1 158 ? 6.557 -10.739 3.258 1.00 91.75 158 SER A CA 1
ATOM 1185 C C . SER A 1 158 ? 7.919 -10.621 2.573 1.00 91.75 158 SER A C 1
ATOM 1187 O O . SER A 1 158 ? 8.011 -10.331 1.377 1.00 91.75 158 SER A O 1
ATOM 1189 N N . TRP A 1 159 ? 8.989 -10.814 3.342 1.00 92.56 159 TRP A N 1
ATOM 1190 C CA . TRP A 1 159 ? 10.356 -10.688 2.858 1.00 92.56 159 TRP A CA 1
ATOM 1191 C C . TRP A 1 159 ? 11.352 -11.525 3.657 1.00 92.56 159 TRP A C 1
ATOM 1193 O O . TRP A 1 159 ? 11.137 -11.824 4.831 1.00 92.56 159 TRP A O 1
ATOM 1203 N N . GLU A 1 160 ? 12.480 -11.840 3.023 1.00 93.50 160 GLU A N 1
ATOM 1204 C CA . GLU A 1 160 ? 13.571 -12.620 3.603 1.00 93.50 160 GLU A CA 1
ATOM 1205 C C . GLU A 1 160 ? 14.936 -12.014 3.259 1.00 93.50 160 GLU A C 1
ATOM 1207 O O . GLU A 1 160 ? 15.146 -11.480 2.167 1.00 93.50 160 GLU A O 1
ATOM 1212 N N . PHE A 1 161 ? 15.878 -12.158 4.192 1.00 92.69 161 PHE A N 1
ATOM 1213 C CA . PHE A 1 161 ? 17.273 -11.741 4.053 1.00 92.69 161 PHE A CA 1
ATOM 1214 C C . PHE A 1 161 ? 18.170 -12.973 4.218 1.00 92.69 161 PHE A C 1
ATOM 1216 O O . PHE A 1 161 ? 18.716 -13.192 5.303 1.00 92.69 161 PHE A O 1
ATOM 1223 N N . PRO A 1 162 ? 18.264 -13.846 3.197 1.00 96.12 162 PRO A N 1
ATOM 1224 C CA . PRO A 1 162 ? 19.053 -15.075 3.299 1.00 96.12 162 PRO A CA 1
ATOM 1225 C C . PRO A 1 162 ? 20.545 -14.796 3.537 1.00 96.12 162 PRO A C 1
ATOM 1227 O O . PRO A 1 162 ? 21.241 -15.615 4.136 1.00 96.12 162 PRO A O 1
ATOM 1230 N N . ASP A 1 163 ? 21.028 -13.632 3.103 1.00 96.00 163 ASP A N 1
ATOM 1231 C CA . ASP A 1 163 ? 22.376 -13.132 3.339 1.00 96.00 163 ASP A CA 1
ATOM 1232 C C . ASP A 1 163 ? 22.391 -11.589 3.333 1.00 96.00 163 ASP A C 1
ATOM 1234 O O . ASP A 1 163 ? 21.353 -10.941 3.209 1.00 96.00 163 ASP A O 1
ATOM 1238 N N . ALA A 1 164 ? 23.572 -10.987 3.499 1.00 94.31 164 ALA A N 1
ATOM 1239 C CA . ALA A 1 164 ? 23.730 -9.533 3.602 1.00 94.31 164 ALA A CA 1
ATOM 1240 C C . ALA A 1 164 ? 23.500 -8.764 2.285 1.00 94.31 164 ALA A C 1
ATOM 1242 O O . ALA A 1 164 ? 23.372 -7.541 2.320 1.00 94.31 164 ALA A O 1
ATOM 1243 N N . ASN A 1 165 ? 23.471 -9.453 1.142 1.00 96.25 165 ASN A N 1
ATOM 1244 C CA . ASN A 1 165 ? 23.428 -8.848 -0.190 1.00 96.25 165 ASN A CA 1
ATOM 1245 C C . ASN A 1 165 ? 22.158 -9.207 -0.972 1.00 96.25 165 ASN A C 1
ATOM 1247 O O . ASN A 1 165 ? 21.955 -8.690 -2.070 1.00 96.25 165 ASN A O 1
ATOM 1251 N N . THR A 1 166 ? 21.319 -10.083 -0.426 1.00 95.19 166 THR A N 1
ATOM 1252 C CA . THR A 1 166 ? 20.137 -10.601 -1.104 1.00 95.19 166 THR A CA 1
ATOM 1253 C C . THR A 1 166 ? 18.892 -10.265 -0.310 1.00 95.19 166 THR A C 1
ATOM 1255 O O . THR A 1 166 ? 18.775 -10.588 0.871 1.00 95.19 166 THR A O 1
ATOM 1258 N N . TRP A 1 167 ? 17.927 -9.669 -1.001 1.00 92.88 167 TRP A N 1
ATOM 1259 C CA . TRP A 1 167 ? 16.591 -9.449 -0.480 1.00 92.88 167 TRP A CA 1
ATOM 1260 C C . TRP A 1 167 ? 15.580 -10.200 -1.341 1.00 92.88 167 TRP A C 1
ATOM 1262 O O . TRP A 1 167 ? 15.503 -9.978 -2.548 1.00 92.88 167 TRP A O 1
ATOM 1272 N N . ILE A 1 168 ? 14.806 -11.089 -0.721 1.00 95.00 168 ILE A N 1
ATOM 1273 C CA . ILE A 1 168 ? 13.682 -11.773 -1.362 1.00 95.00 168 ILE A CA 1
ATOM 1274 C C . ILE A 1 168 ? 12.394 -11.090 -0.906 1.00 95.00 168 ILE A C 1
ATOM 1276 O O . ILE A 1 168 ? 12.135 -11.011 0.292 1.00 95.00 168 ILE A O 1
ATOM 1280 N N . LEU A 1 169 ? 11.593 -10.606 -1.856 1.00 93.81 169 LEU A N 1
ATOM 1281 C CA . LEU A 1 169 ? 10.282 -10.004 -1.614 1.00 93.81 169 LEU A CA 1
ATOM 1282 C C . LEU A 1 169 ? 9.189 -10.922 -2.165 1.00 93.81 169 LEU A C 1
ATOM 1284 O O . LEU A 1 169 ? 9.209 -11.274 -3.345 1.00 93.81 169 LEU A O 1
ATOM 1288 N N . HIS A 1 170 ? 8.210 -11.265 -1.334 1.00 95.00 170 HIS A N 1
ATOM 1289 C CA . HIS A 1 170 ? 7.030 -12.023 -1.746 1.00 95.00 170 HIS A CA 1
ATOM 1290 C C . HIS A 1 170 ? 5.908 -11.046 -2.092 1.00 95.00 170 HIS A C 1
ATOM 1292 O O . HIS A 1 170 ? 5.424 -10.313 -1.230 1.00 95.00 170 HIS A O 1
ATOM 1298 N N . LEU A 1 171 ? 5.535 -10.990 -3.370 1.00 95.56 171 LEU A N 1
ATOM 1299 C CA . LEU A 1 171 ? 4.602 -9.995 -3.903 1.00 95.56 171 LEU A CA 1
ATOM 1300 C C . LEU A 1 171 ? 3.140 -10.434 -3.762 1.00 95.56 171 LEU A C 1
ATOM 1302 O O . LEU A 1 171 ? 2.798 -11.580 -4.071 1.00 95.56 171 LEU A O 1
ATOM 1306 N N . ARG A 1 172 ? 2.262 -9.494 -3.390 1.00 95.75 172 ARG A N 1
ATOM 1307 C CA . ARG A 1 172 ? 0.812 -9.722 -3.332 1.00 95.75 172 ARG A CA 1
ATOM 1308 C C . ARG A 1 172 ? 0.257 -10.039 -4.720 1.00 95.75 172 ARG A C 1
ATOM 1310 O O . ARG A 1 172 ? 0.509 -9.319 -5.683 1.00 95.75 172 ARG A O 1
ATOM 1317 N N . GLN A 1 173 ? -0.553 -11.089 -4.801 1.00 95.75 173 GLN A N 1
ATOM 1318 C CA . GLN A 1 173 ? -1.244 -11.488 -6.031 1.00 95.75 173 GLN A CA 1
ATOM 1319 C C . GLN A 1 173 ? -2.597 -10.779 -6.166 1.00 95.75 173 GLN A C 1
ATOM 1321 O O . GLN A 1 173 ? -3.214 -10.394 -5.171 1.00 95.75 173 GLN A O 1
ATOM 1326 N N . GLY A 1 174 ? -3.088 -10.614 -7.395 1.00 96.19 174 GLY A N 1
ATOM 1327 C CA . GLY A 1 174 ? -4.392 -10.006 -7.668 1.00 96.19 174 GLY A CA 1
ATOM 1328 C C . GLY A 1 174 ? -4.444 -8.483 -7.519 1.00 96.19 174 GLY A C 1
ATOM 1329 O O . GLY A 1 174 ? -5.508 -7.893 -7.733 1.00 96.19 174 GLY A O 1
ATOM 1330 N N . VAL A 1 175 ? -3.322 -7.831 -7.194 1.00 96.38 175 VAL A N 1
ATOM 1331 C CA . VAL A 1 175 ? -3.208 -6.368 -7.212 1.00 96.38 175 VAL A CA 1
ATOM 1332 C C . VAL A 1 175 ? -3.354 -5.884 -8.650 1.00 96.38 175 VAL A C 1
ATOM 1334 O O . VAL A 1 175 ? -2.759 -6.438 -9.569 1.00 96.38 175 VAL A O 1
ATOM 1337 N N . ARG A 1 176 ? -4.166 -4.853 -8.879 1.00 97.00 176 ARG A N 1
ATOM 1338 C CA . ARG A 1 176 ? -4.450 -4.335 -10.222 1.00 97.00 176 ARG A CA 1
ATOM 1339 C C . ARG A 1 176 ? -4.215 -2.845 -10.282 1.00 97.00 176 ARG A C 1
ATOM 1341 O O . ARG A 1 176 ? -4.549 -2.117 -9.352 1.00 97.00 176 ARG A O 1
ATOM 1348 N N . TYR A 1 177 ? -3.722 -2.398 -11.427 1.00 96.56 177 TYR A N 1
ATOM 1349 C CA . TYR A 1 177 ? -3.698 -0.981 -11.741 1.00 96.56 177 TYR A CA 1
ATOM 1350 C C . TYR A 1 177 ? -5.112 -0.400 -11.840 1.00 96.56 177 TYR A C 1
ATOM 1352 O O . TYR A 1 177 ? -6.102 -1.108 -12.046 1.00 96.56 177 TYR A O 1
ATOM 1360 N N . GLN A 1 178 ? -5.207 0.925 -11.793 1.00 94.19 178 GLN A N 1
ATOM 1361 C CA . GLN A 1 178 ? -6.403 1.648 -12.198 1.00 94.19 178 GLN A CA 1
ATOM 1362 C C . GLN A 1 178 ? -6.848 1.242 -13.612 1.00 94.19 178 GLN A C 1
ATOM 1364 O O . GLN A 1 178 ? -6.040 1.040 -14.524 1.00 94.19 178 GLN A O 1
ATOM 1369 N N . ASN A 1 179 ? -8.164 1.176 -13.824 1.00 96.94 179 ASN A N 1
ATOM 1370 C CA . ASN A 1 179 ? -8.738 0.897 -15.139 1.00 96.94 179 ASN A CA 1
ATOM 1371 C C . ASN A 1 179 ? -8.694 2.137 -16.050 1.00 96.94 179 ASN A C 1
ATOM 1373 O O . ASN A 1 179 ? -9.711 2.781 -16.322 1.00 96.94 179 ASN A O 1
ATOM 1377 N N . LYS A 1 180 ? -7.479 2.518 -16.451 1.00 94.31 180 LYS A N 1
ATOM 1378 C CA . LYS A 1 180 ? -7.166 3.640 -17.340 1.00 94.31 180 LYS A CA 1
ATOM 1379 C C . LYS A 1 180 ? -6.014 3.247 -18.276 1.00 94.31 180 LYS A C 1
ATOM 1381 O O . LYS A 1 180 ? -5.124 2.515 -17.838 1.00 94.31 180 LYS A O 1
ATOM 1386 N N . PRO A 1 181 ? -5.978 3.740 -19.526 1.00 94.62 181 PRO A N 1
ATOM 1387 C CA . PRO A 1 181 ? -4.820 3.548 -20.393 1.00 94.62 181 PRO A CA 1
ATOM 1388 C C . PRO A 1 181 ? -3.522 4.070 -19.746 1.00 94.62 181 PRO A C 1
ATOM 1390 O O . PRO A 1 181 ? -3.581 5.068 -19.024 1.00 94.62 181 PRO A O 1
ATOM 1393 N N . PRO A 1 182 ? -2.361 3.435 -20.007 1.00 93.31 182 PRO A N 1
ATOM 1394 C CA . PRO A 1 182 ? -2.165 2.276 -20.890 1.00 93.31 182 PRO A CA 1
ATOM 1395 C C . PRO A 1 182 ? -2.385 0.911 -20.209 1.00 93.31 182 PRO A C 1
ATOM 1397 O O . PRO A 1 182 ? -2.457 -0.109 -20.888 1.00 93.31 182 PRO A O 1
ATOM 1400 N N . VAL A 1 183 ? -2.503 0.877 -18.881 1.00 94.62 183 VAL A N 1
ATOM 1401 C CA . VAL A 1 183 ? -2.523 -0.363 -18.083 1.00 94.62 183 VAL A CA 1
ATOM 1402 C C . VAL A 1 183 ? -3.904 -1.021 -17.989 1.00 94.62 183 VAL A C 1
ATOM 1404 O O . VAL A 1 183 ? -3.986 -2.224 -17.773 1.00 94.62 183 VAL A O 1
ATOM 1407 N N . ASN A 1 184 ? -4.989 -0.274 -18.207 1.00 96.56 184 ASN A N 1
ATOM 1408 C CA . ASN A 1 184 ? -6.357 -0.782 -18.401 1.00 96.56 184 ASN A CA 1
ATOM 1409 C C . ASN A 1 184 ? -6.806 -1.836 -17.366 1.00 96.56 184 ASN A C 1
ATOM 1411 O O . ASN A 1 184 ? -7.448 -2.826 -17.709 1.00 96.56 184 ASN A O 1
ATOM 1415 N N . GLY A 1 185 ? -6.448 -1.651 -16.091 1.00 97.44 185 GLY A N 1
ATOM 1416 C CA . GLY A 1 185 ? -6.886 -2.547 -15.018 1.00 97.44 185 GLY A CA 1
ATOM 1417 C C . GLY A 1 185 ? -6.224 -3.925 -15.016 1.00 97.44 185 GLY A C 1
ATOM 1418 O O . GLY A 1 185 ? -6.714 -4.839 -14.338 1.00 97.44 185 GLY A O 1
ATOM 1419 N N . ARG A 1 186 ? -5.140 -4.102 -15.785 1.00 98.12 186 ARG A N 1
ATOM 1420 C CA . ARG A 1 186 ? -4.340 -5.326 -15.743 1.00 98.12 186 ARG A CA 1
ATOM 1421 C C . ARG A 1 186 ? -3.753 -5.544 -14.351 1.00 98.12 186 ARG A C 1
ATOM 1423 O O . ARG A 1 186 ? -3.593 -4.608 -13.565 1.00 98.12 186 ARG A O 1
ATOM 1430 N N . GLU A 1 187 ? -3.424 -6.796 -14.082 1.00 97.94 187 GLU A N 1
ATOM 1431 C CA . GLU A 1 187 ? -2.712 -7.187 -12.874 1.00 97.94 187 GLU A CA 1
ATOM 1432 C C . GLU A 1 187 ? -1.305 -6.577 -12.844 1.00 97.94 187 GLU A C 1
ATOM 1434 O O . GLU A 1 187 ? -0.643 -6.444 -13.882 1.00 97.94 187 GLU A O 1
ATOM 1439 N N . TRP A 1 188 ? -0.905 -6.154 -11.649 1.00 97.06 188 TRP A N 1
ATOM 1440 C CA . TRP A 1 188 ? 0.448 -5.747 -11.309 1.00 97.06 188 TRP A CA 1
ATOM 1441 C C . TRP A 1 188 ? 1.279 -6.996 -11.022 1.0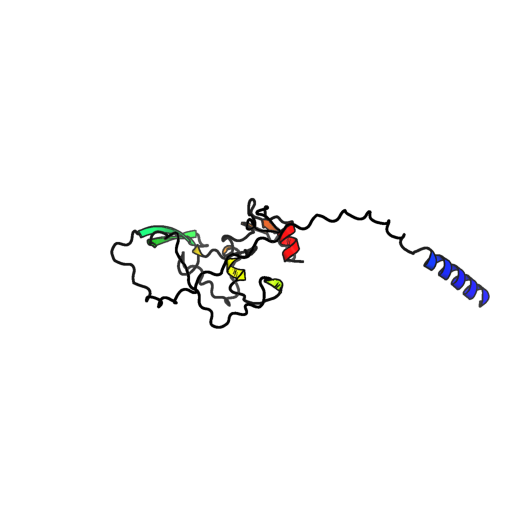0 97.06 188 TRP A C 1
ATOM 1443 O O . TRP A 1 188 ? 0.828 -7.907 -10.332 1.00 97.06 188 TRP A O 1
ATOM 1453 N N . THR A 1 189 ? 2.479 -7.055 -11.583 1.00 96.62 189 THR A N 1
ATOM 1454 C CA . THR A 1 189 ? 3.320 -8.256 -11.592 1.00 96.62 189 THR A CA 1
ATOM 1455 C C . THR A 1 189 ? 4.751 -7.937 -11.175 1.00 96.62 189 THR A C 1
ATOM 1457 O O . THR A 1 189 ? 5.153 -6.778 -11.108 1.00 96.62 189 THR A O 1
ATOM 1460 N N . ALA A 1 190 ? 5.571 -8.971 -10.970 1.00 96.38 190 ALA A N 1
ATOM 1461 C CA . ALA A 1 190 ? 6.993 -8.795 -10.672 1.00 96.38 190 ALA A CA 1
ATOM 1462 C C . ALA A 1 190 ? 7.742 -7.979 -11.744 1.00 96.38 190 ALA A C 1
ATOM 1464 O O . ALA A 1 190 ? 8.649 -7.225 -11.409 1.00 96.38 190 ALA A O 1
ATOM 1465 N N . SER A 1 191 ? 7.346 -8.070 -13.019 1.00 96.38 191 SER A N 1
ATOM 1466 C CA . SER A 1 191 ? 7.948 -7.264 -14.090 1.00 96.38 191 SER A CA 1
ATOM 1467 C C . SER A 1 191 ? 7.723 -5.764 -13.900 1.00 96.38 191 SER A C 1
ATOM 1469 O O . SER A 1 191 ? 8.582 -4.973 -14.274 1.00 96.38 191 SER A O 1
ATOM 1471 N N . ASP A 1 192 ? 6.600 -5.372 -13.296 1.00 95.81 192 ASP A N 1
ATOM 1472 C CA . ASP A 1 192 ? 6.316 -3.973 -12.979 1.00 95.81 192 ASP A CA 1
ATOM 1473 C C . ASP A 1 192 ? 7.189 -3.477 -11.824 1.00 95.81 192 ASP A C 1
ATOM 1475 O O . ASP A 1 192 ? 7.688 -2.358 -11.871 1.00 95.81 192 ASP A O 1
ATOM 1479 N N . ALA A 1 193 ? 7.418 -4.324 -10.814 1.00 94.56 193 ALA A N 1
ATOM 1480 C CA . ALA A 1 193 ? 8.348 -4.018 -9.730 1.00 94.56 193 ALA A CA 1
ATOM 1481 C C . ALA A 1 193 ? 9.773 -3.797 -10.260 1.00 94.56 193 ALA A C 1
ATOM 1483 O O . ALA A 1 193 ? 10.414 -2.819 -9.891 1.00 94.56 193 ALA A O 1
ATOM 1484 N N . VAL A 1 194 ? 10.245 -4.680 -11.149 1.00 95.12 194 VAL A N 1
ATOM 1485 C CA . VAL A 1 194 ? 11.566 -4.563 -11.790 1.00 95.12 194 VAL A CA 1
ATOM 1486 C C . VAL A 1 194 ? 11.660 -3.269 -12.597 1.00 95.12 194 VAL A C 1
ATOM 1488 O O . VAL A 1 194 ? 12.593 -2.502 -12.395 1.00 95.12 194 VAL A O 1
ATOM 1491 N N . PHE A 1 195 ? 10.656 -2.982 -13.431 1.00 93.50 195 PHE A N 1
ATOM 1492 C CA . PHE A 1 195 ? 10.607 -1.753 -14.226 1.00 93.50 195 PHE A CA 1
ATOM 1493 C C . PHE A 1 195 ? 10.709 -0.475 -13.379 1.00 93.50 195 PHE A C 1
ATOM 1495 O O . PHE A 1 195 ? 11.280 0.506 -13.832 1.00 93.50 195 PHE A O 1
ATOM 1502 N N . SER A 1 196 ? 10.148 -0.463 -12.168 1.00 91.25 196 SER A N 1
ATOM 1503 C CA . SER A 1 196 ? 10.204 0.706 -11.283 1.00 91.25 196 SER A CA 1
ATOM 1504 C C . SER A 1 196 ? 11.539 0.879 -10.549 1.00 91.25 196 SER A C 1
ATOM 1506 O O . SER A 1 196 ? 11.769 1.944 -9.979 1.00 91.25 196 SER A O 1
ATOM 1508 N N . ILE A 1 197 ? 12.380 -0.156 -10.495 1.00 88.38 197 ILE A N 1
ATOM 1509 C CA . ILE A 1 197 ? 13.651 -0.146 -9.752 1.00 88.38 197 ILE A CA 1
ATOM 1510 C C . ILE A 1 197 ? 14.853 0.070 -10.683 1.00 88.38 197 ILE A C 1
ATOM 1512 O O . ILE A 1 197 ? 15.844 0.659 -10.249 1.00 88.38 197 ILE A O 1
ATOM 1516 N N . GLU A 1 198 ? 14.779 -0.422 -11.922 1.00 84.44 198 GLU A N 1
ATOM 1517 C CA . GLU A 1 198 ? 15.829 -0.304 -12.950 1.00 84.44 198 GLU A CA 1
ATOM 1518 C C . GLU A 1 198 ? 15.822 1.050 -13.676 1.00 84.44 198 GLU A C 1
ATOM 1520 O O . GLU A 1 198 ? 16.935 1.587 -13.897 1.00 84.44 198 GLU A O 1
#

Radius of gyration: 29.26 Å; chains: 1; bounding box: 88×43×67 Å

pLDDT: mean 79.0, std 14.9, range [43.47, 98.12]

Foldseek 3Di:
DVVVVVVVVVVVVVVVVVPDDDPDDDDDDDDDDDDDDDDDDDDDDDDDDDDDDDDPDDPPPDAPWDWDWDADPVGDIDIDTHGDDDPDDDDDDDDPDAPPPDCDCVVDDDHPVVVVQDAAQFAFACLCDPVHVNPDPVDPPDPDDDSVRRCHPGQFNDWDPPDPPDIDTHGDWPDFHPCDPPRRGDTDDVVNVVVSPD

Sequence (198 aa):
LLWVGISILMVASLILAACQPAPAAPTTPTTPTTPTTPTTPTTPTTPFTPVTPTTPTTPAAGADMVKWTGKKLDGTVVEKMLEKPKYGGRITLAWARNYPGTFDESLAFRNAITQYQNAILMEADYTRGLMGTGDMAYLWDLPGHSMDYYNGDGLAESWEFPDANTWILHLRQGVRYQNKPPVNGREWTASDAVFSIE

Secondary structure (DSSP, 8-state):
-HHHHHHHHHHHHHHHHTTPPPPPPPPPPPPPPPPPPPPPPPPPPPPPPPPPPPP-PPPPTT--EEEEEEE-TT--EEEEEEEPPPPS-------SS---S-S-GGG-SS-TTGGGT---SS---GGGSTTTT-S----TT-----GGG--SSSSEEEEE-SSSS--EEEEPSS-B--SSTTTTTPBP-HHHHHHHH-